Protein AF-A0A2V1BWB8-F1 (afdb_monomer)

Sequence (211 aa):
MRISSYVPHPGDLGAGRSDPFTRYPIDMSPQTHELFDHLRGKDCSMFKTLNKIGFFQLVQHEAAFRQILYTSSADMARLRNVKEEDVEVISLSGKAIRSLSKLVVDPVLCTGEEIIVSVLAFACHCVMFGDGQDILTHFQGLEEIIKRRGGLPSLGSNQVLRTMVFWLDVNAALLLDRPPRFPVPSDILPLLNADLPVQQIFSLQPPTCSR

Nearest PDB structures (foldseek):
  6rm7-assembly1_A-2  TM=3.671E-01  e=5.797E+00  Homo sapiens
  5mhc-assembly1_A  TM=3.601E-01  e=6.070E+00  Homo sapiens

Secondary structure (DSSP, 8-state):
------PPPTTSTTSSSS-TT---SS---HHHHHHHHHHTSSS-HHHHHHHHHTHHHH--SHHHHHHHHHHHHHHHHHHHT--PPPHHHHHHHHHHHHHHHHHHH-TTTTTSHHHHHHHHHHHHHHHHH--HHHHHHHHHHHHHHHHHHTSGGGGTT-HHHHHHHHHHHHHHHHHTTS--SSPP-TTTSPP--TT--GGGTT--PPP----

Solvent-accessible surface area (backbone atoms only — not comparable to full-atom values): 12516 Å² total; per-residue (Å²): 135,86,79,80,81,81,69,86,55,85,69,65,77,78,65,70,85,64,68,93,81,66,84,66,64,57,92,75,50,77,66,55,49,53,26,52,50,55,48,73,39,85,86,46,72,64,40,44,49,39,53,72,61,40,50,67,77,67,50,61,43,47,26,20,41,29,30,47,38,34,42,32,46,54,52,49,27,62,75,70,72,50,86,80,78,53,70,70,51,56,46,27,44,59,47,14,53,54,44,44,55,52,29,65,73,30,91,77,40,41,56,36,69,60,43,52,48,23,44,48,31,51,34,51,41,21,72,74,76,47,57,68,64,58,38,50,53,39,51,52,52,49,51,52,34,36,49,74,54,61,31,77,74,62,56,63,86,44,58,51,61,55,48,48,55,43,55,50,36,48,54,48,14,63,76,61,76,47,80,55,88,64,75,82,62,65,89,81,43,80,72,78,66,94,75,65,62,76,73,66,76,75,62,72,69,75,83,78,80,81,130

Mean predicted aligned error: 9.45 Å

Structure (mmCIF, N/CA/C/O backbone):
data_AF-A0A2V1BWB8-F1
#
_entry.id   AF-A0A2V1BWB8-F1
#
loop_
_atom_site.group_PDB
_atom_site.id
_atom_site.type_symbol
_atom_site.label_atom_id
_atom_site.label_alt_id
_atom_site.label_comp_id
_atom_site.label_asym_id
_atom_site.label_entity_id
_atom_site.label_seq_id
_atom_site.pdbx_PDB_ins_code
_atom_site.Cartn_x
_atom_site.Cartn_y
_atom_site.Cartn_z
_atom_site.occupancy
_atom_site.B_iso_or_equiv
_atom_site.auth_seq_id
_atom_site.auth_comp_id
_atom_site.auth_asym_id
_atom_site.auth_atom_id
_atom_site.pdbx_PDB_model_num
ATOM 1 N N . MET A 1 1 ? 23.581 -26.945 -10.969 1.00 39.16 1 MET A N 1
ATOM 2 C CA . MET A 1 1 ? 22.250 -26.324 -10.798 1.00 39.16 1 MET A CA 1
ATOM 3 C C . MET A 1 1 ? 22.118 -25.265 -11.889 1.00 39.16 1 MET A C 1
ATOM 5 O O . MET A 1 1 ? 22.873 -24.305 -11.861 1.00 39.16 1 MET A O 1
ATOM 9 N N . ARG A 1 2 ? 21.333 -25.512 -12.949 1.00 34.50 2 ARG A N 1
ATOM 10 C CA . ARG A 1 2 ? 21.233 -24.594 -14.101 1.00 34.50 2 ARG A CA 1
ATOM 11 C C . ARG A 1 2 ? 20.308 -23.433 -13.736 1.00 34.50 2 ARG A C 1
ATOM 13 O O . ARG A 1 2 ? 19.140 -23.666 -13.444 1.00 34.50 2 ARG A O 1
ATOM 20 N N . ILE A 1 3 ? 20.837 -22.214 -13.760 1.00 42.44 3 ILE A N 1
ATOM 21 C CA . ILE A 1 3 ? 20.052 -20.981 -13.674 1.00 42.44 3 ILE A CA 1
ATOM 22 C C . ILE A 1 3 ? 19.360 -20.839 -15.031 1.00 42.44 3 ILE A C 1
ATOM 24 O O . ILE A 1 3 ? 20.027 -20.684 -16.053 1.00 42.44 3 ILE A O 1
ATOM 28 N N . SER A 1 4 ? 18.038 -20.998 -15.064 1.00 38.25 4 SER A N 1
ATOM 29 C CA . SER A 1 4 ? 17.255 -20.710 -16.264 1.00 38.25 4 SER A CA 1
ATOM 30 C C . SER A 1 4 ? 17.246 -19.194 -16.445 1.00 38.25 4 SER A C 1
ATOM 32 O O . SER A 1 4 ? 16.615 -18.477 -15.673 1.00 38.25 4 SER A O 1
ATOM 34 N N . SER A 1 5 ? 18.014 -18.700 -17.414 1.00 46.81 5 SER A N 1
ATOM 35 C CA . SER A 1 5 ? 17.971 -17.308 -17.851 1.00 46.81 5 SER A CA 1
ATOM 36 C C . SER A 1 5 ? 16.669 -17.090 -18.620 1.00 46.81 5 SER A C 1
ATOM 38 O O . SER A 1 5 ? 16.615 -17.312 -19.832 1.00 46.81 5 SER A O 1
ATOM 40 N N . TYR A 1 6 ? 15.602 -16.728 -17.909 1.00 56.53 6 TYR A N 1
ATOM 41 C CA . TYR A 1 6 ? 14.366 -16.290 -18.544 1.00 56.53 6 TYR A CA 1
ATOM 42 C C . TYR A 1 6 ? 14.615 -14.923 -19.183 1.00 56.53 6 TYR A C 1
ATOM 44 O O . TYR A 1 6 ? 14.795 -13.923 -18.490 1.00 56.53 6 TYR A O 1
ATOM 52 N N . VAL A 1 7 ? 14.677 -14.902 -20.511 1.00 47.62 7 VAL A N 1
ATOM 53 C CA . VAL A 1 7 ? 14.631 -13.673 -21.300 1.00 47.62 7 VAL A CA 1
ATOM 54 C C . VAL A 1 7 ? 13.167 -13.499 -21.706 1.00 47.62 7 VAL A C 1
ATOM 56 O O . VAL A 1 7 ? 12.645 -14.392 -22.377 1.00 47.62 7 VAL A O 1
ATOM 59 N N . PRO A 1 8 ? 12.485 -12.413 -21.299 1.00 49.16 8 PRO A N 1
ATOM 60 C CA . PRO A 1 8 ? 11.115 -12.157 -21.729 1.00 49.16 8 PRO A CA 1
ATOM 61 C C . PRO A 1 8 ? 11.052 -12.127 -23.258 1.00 49.16 8 PRO A C 1
ATOM 63 O O . PRO A 1 8 ? 11.839 -11.431 -23.905 1.00 49.16 8 PRO A O 1
ATOM 66 N N . HIS A 1 9 ? 10.153 -12.914 -23.847 1.00 49.50 9 HIS A N 1
ATOM 67 C CA . HIS A 1 9 ? 10.003 -12.974 -25.297 1.00 49.50 9 HIS A CA 1
ATOM 68 C C . HIS A 1 9 ? 9.195 -11.744 -25.749 1.00 49.50 9 HIS A C 1
ATOM 70 O O . HIS A 1 9 ? 8.209 -11.415 -25.096 1.00 49.50 9 HIS A O 1
ATOM 76 N N . PRO A 1 10 ? 9.506 -11.092 -26.885 1.00 47.84 10 PRO A N 1
ATOM 77 C CA . PRO A 1 10 ? 8.756 -9.926 -27.380 1.00 47.84 10 PRO A CA 1
ATOM 78 C C . PRO A 1 10 ? 7.231 -10.109 -27.538 1.00 47.84 10 PRO A C 1
ATOM 80 O O . PRO A 1 10 ? 6.518 -9.126 -27.691 1.00 47.84 10 PRO A O 1
ATOM 83 N N . GLY A 1 11 ? 6.723 -11.349 -27.501 1.00 45.81 11 GLY A N 1
ATOM 84 C CA . GLY A 1 11 ? 5.287 -11.656 -27.510 1.00 45.81 11 GLY A CA 1
ATOM 85 C C . GLY A 1 11 ? 4.601 -11.537 -26.144 1.00 45.81 11 GLY A C 1
ATOM 86 O O . GLY A 1 11 ? 3.394 -11.741 -26.056 1.00 45.81 11 GLY A O 1
ATOM 87 N N . ASP A 1 12 ? 5.345 -11.227 -25.080 1.00 53.81 12 ASP A N 1
ATOM 88 C CA . ASP A 1 12 ? 4.794 -11.060 -23.738 1.00 53.81 12 ASP A CA 1
ATOM 89 C C . ASP A 1 12 ? 4.098 -9.702 -23.548 1.00 53.81 12 ASP A C 1
ATOM 91 O O . ASP A 1 12 ? 3.115 -9.626 -22.803 1.00 53.81 12 ASP A O 1
ATOM 95 N N . LEU A 1 13 ? 4.522 -8.668 -24.282 1.00 49.19 13 LEU A N 1
ATOM 96 C CA . LEU A 1 13 ? 3.830 -7.382 -24.348 1.00 49.19 13 LEU A CA 1
ATOM 97 C C . LEU A 1 13 ? 2.624 -7.522 -25.288 1.00 49.19 13 LEU A C 1
ATOM 99 O O . LEU A 1 13 ? 2.765 -7.505 -26.507 1.00 49.19 13 LEU A O 1
ATOM 103 N N . GLY A 1 14 ? 1.430 -7.701 -24.719 1.00 52.69 14 GLY A N 1
ATOM 104 C CA . GLY A 1 14 ? 0.189 -7.825 -25.495 1.00 52.69 14 GLY A CA 1
ATOM 105 C C . GLY A 1 14 ? -0.401 -9.236 -25.596 1.00 52.69 14 GLY A C 1
ATOM 106 O O . GLY A 1 14 ? -1.332 -9.439 -26.369 1.00 52.69 14 GLY A O 1
ATOM 107 N N . ALA A 1 15 ? 0.042 -10.197 -24.776 1.00 59.00 15 ALA A N 1
ATOM 108 C CA . ALA A 1 15 ? -0.528 -11.554 -24.703 1.00 59.00 15 ALA A CA 1
ATOM 109 C C . ALA A 1 15 ? -1.963 -11.630 -24.108 1.00 59.00 15 ALA A C 1
ATOM 111 O O . ALA A 1 15 ? -2.331 -12.625 -23.486 1.00 59.00 15 ALA A O 1
ATOM 112 N N . GLY A 1 16 ? -2.765 -10.563 -24.210 1.00 60.72 16 GLY A N 1
ATOM 113 C CA . GLY A 1 16 ? -4.117 -10.486 -23.637 1.00 60.72 16 GLY A CA 1
ATOM 114 C C . GLY A 1 16 ? -4.170 -10.432 -22.102 1.00 60.72 16 GLY A C 1
ATOM 115 O O . GLY A 1 16 ? -5.241 -10.582 -21.523 1.00 60.72 16 GLY A O 1
ATOM 116 N N . ARG A 1 17 ? -3.030 -10.224 -21.423 1.00 65.94 17 ARG A N 1
ATOM 117 C CA . ARG A 1 17 ? -2.947 -10.099 -19.950 1.00 65.94 17 ARG A CA 1
ATOM 118 C C . ARG A 1 17 ? -3.528 -8.794 -19.403 1.00 65.94 17 ARG A C 1
ATOM 120 O O . ARG A 1 17 ? -3.933 -8.746 -18.237 1.00 65.94 17 ARG A O 1
ATOM 127 N N . SER A 1 18 ? -3.556 -7.770 -20.249 1.00 68.00 18 SER A N 1
ATOM 128 C CA . SER A 1 18 ? -4.049 -6.429 -19.956 1.00 68.00 18 SER A CA 1
ATOM 129 C C . SER A 1 18 ? -5.156 -6.090 -20.948 1.00 68.00 18 SER A C 1
ATOM 131 O O . SER A 1 18 ? -4.983 -6.279 -22.152 1.00 68.00 18 SER A O 1
ATOM 133 N N . ASP A 1 19 ? -6.297 -5.629 -20.439 1.00 72.81 19 ASP A N 1
ATOM 134 C CA . ASP A 1 19 ? -7.414 -5.178 -21.267 1.00 72.81 19 ASP A CA 1
ATOM 135 C C . ASP A 1 19 ? -7.049 -3.822 -21.907 1.00 72.81 19 ASP A C 1
ATOM 137 O O . ASP A 1 19 ? -6.774 -2.872 -21.163 1.00 72.81 19 ASP A O 1
ATOM 141 N N . PRO A 1 20 ? -7.035 -3.705 -23.252 1.00 70.56 20 PRO A N 1
ATOM 142 C CA . PRO A 1 20 ? -6.659 -2.478 -23.957 1.00 70.56 20 PRO A CA 1
ATOM 143 C C . PRO A 1 20 ? -7.617 -1.302 -23.711 1.00 70.56 20 PRO A C 1
ATOM 145 O O . PRO A 1 20 ? -7.280 -0.171 -24.056 1.00 70.56 20 PRO A O 1
ATOM 148 N N . PHE A 1 21 ? -8.787 -1.542 -23.111 1.00 79.06 21 PHE A N 1
ATOM 149 C CA . PHE A 1 21 ? -9.755 -0.510 -22.735 1.00 79.06 21 PHE A CA 1
ATOM 150 C C . PHE A 1 21 ? -9.719 -0.165 -21.239 1.00 79.06 21 PHE A C 1
ATOM 152 O O . PHE A 1 21 ? -10.558 0.604 -20.762 1.00 79.06 21 PHE A O 1
ATOM 159 N N . THR A 1 22 ? -8.746 -0.695 -20.490 1.00 82.50 22 THR A N 1
ATOM 160 C CA . THR A 1 22 ? -8.574 -0.366 -19.071 1.00 82.50 22 THR A CA 1
ATOM 161 C C . THR A 1 22 ? -8.313 1.127 -18.907 1.00 82.50 22 THR A C 1
ATOM 163 O O . THR A 1 22 ? -7.352 1.672 -19.450 1.00 82.50 22 THR A O 1
ATOM 166 N N . ARG A 1 23 ? -9.137 1.796 -18.097 1.00 88.94 23 ARG A N 1
ATOM 167 C CA . ARG A 1 23 ? -8.855 3.164 -17.664 1.00 88.94 23 ARG A CA 1
ATOM 168 C C . ARG A 1 23 ? -7.942 3.130 -16.444 1.00 88.94 23 ARG A C 1
ATOM 170 O O . ARG A 1 23 ? -8.342 2.658 -15.384 1.00 88.94 23 ARG A O 1
ATOM 177 N N . TYR A 1 24 ? -6.730 3.647 -16.600 1.00 93.75 24 TYR A N 1
ATOM 178 C CA . TYR A 1 24 ? -5.757 3.730 -15.517 1.00 93.75 24 TYR A CA 1
ATOM 179 C C . TYR A 1 24 ? -5.935 5.012 -14.683 1.00 93.75 24 TYR A C 1
ATOM 181 O O . TYR A 1 24 ? -6.384 6.029 -15.217 1.00 93.75 24 TYR A O 1
ATOM 189 N N . PRO A 1 25 ? -5.547 5.006 -13.391 1.00 95.62 25 PRO A N 1
ATOM 190 C CA . PRO A 1 25 ? -5.591 6.196 -12.532 1.00 95.62 25 PRO A CA 1
ATOM 191 C C . PRO A 1 25 ? -4.648 7.334 -12.951 1.00 95.62 25 PRO A C 1
ATOM 193 O O . PRO A 1 25 ? -4.711 8.421 -12.382 1.00 95.62 25 PRO A O 1
ATOM 196 N N . ILE A 1 26 ? -3.737 7.079 -13.894 1.00 95.56 26 ILE A N 1
ATOM 197 C CA . ILE A 1 26 ? -2.736 8.027 -14.391 1.00 95.56 26 ILE A CA 1
ATOM 198 C C . ILE A 1 26 ? -2.589 7.883 -15.908 1.00 95.56 26 ILE A C 1
ATOM 200 O O . ILE A 1 26 ? -2.910 6.831 -16.460 1.00 95.56 26 ILE A O 1
ATOM 204 N N . ASP A 1 27 ? -2.016 8.897 -16.555 1.00 93.56 27 ASP A N 1
ATOM 205 C CA . ASP A 1 27 ? -1.543 8.768 -17.934 1.00 93.56 27 ASP A CA 1
ATOM 206 C C . ASP A 1 27 ? -0.382 7.773 -17.994 1.00 93.56 27 ASP A C 1
ATOM 208 O O . ASP A 1 27 ? 0.597 7.897 -17.249 1.00 93.56 27 ASP A O 1
ATOM 212 N N . MET A 1 28 ? -0.513 6.778 -18.869 1.00 92.38 28 MET A N 1
ATOM 213 C CA . MET A 1 28 ? 0.417 5.660 -18.963 1.00 92.38 28 MET A CA 1
ATOM 214 C C . MET A 1 28 ? 1.337 5.804 -20.176 1.00 92.38 28 MET A C 1
ATOM 216 O O . MET A 1 28 ? 0.873 5.914 -21.311 1.00 92.38 28 MET A O 1
ATOM 220 N N . SER A 1 29 ? 2.645 5.748 -19.939 1.00 93.06 29 SER A N 1
ATOM 221 C CA . SER A 1 29 ? 3.675 5.639 -20.972 1.00 93.06 29 SER A CA 1
ATOM 222 C C . SER A 1 29 ? 3.908 4.167 -21.345 1.00 93.06 29 SER A C 1
ATOM 224 O O . SER A 1 29 ? 3.443 3.265 -20.639 1.00 93.06 29 SER A O 1
ATOM 226 N N . PRO A 1 30 ? 4.637 3.860 -22.432 1.00 91.56 30 PRO A N 1
ATOM 227 C CA . PRO A 1 30 ? 5.044 2.485 -22.722 1.00 91.56 30 PRO A CA 1
ATOM 228 C C . PRO A 1 30 ? 5.795 1.827 -21.554 1.00 91.56 30 PRO A C 1
ATOM 230 O O . PRO A 1 30 ? 5.545 0.662 -21.250 1.00 91.56 30 PRO A O 1
ATOM 233 N N . GLN A 1 31 ? 6.643 2.587 -20.850 1.00 91.31 31 GLN A N 1
ATOM 234 C CA . GLN A 1 31 ? 7.375 2.089 -19.687 1.00 91.31 31 GLN A CA 1
ATOM 235 C C . GLN A 1 31 ? 6.421 1.744 -18.540 1.00 91.31 31 GLN A C 1
ATOM 237 O O . GLN A 1 31 ? 6.503 0.652 -17.985 1.00 91.31 31 GLN A O 1
ATOM 242 N N . THR A 1 32 ? 5.462 2.612 -18.199 1.00 94.00 32 THR A N 1
ATOM 243 C CA . THR A 1 32 ? 4.521 2.295 -17.114 1.00 94.00 32 THR A CA 1
ATOM 244 C C . THR A 1 32 ? 3.579 1.143 -17.464 1.00 94.00 32 THR A C 1
ATOM 246 O O . THR A 1 32 ? 3.152 0.428 -16.558 1.00 94.00 32 THR A O 1
ATOM 249 N N . HIS A 1 33 ? 3.281 0.905 -18.748 1.00 93.12 33 HIS A N 1
ATOM 250 C CA . HIS A 1 33 ? 2.568 -0.303 -19.176 1.00 93.12 33 HIS A CA 1
ATOM 251 C C . HIS A 1 33 ? 3.406 -1.575 -18.973 1.00 93.12 33 HIS A C 1
ATOM 253 O O . HIS A 1 33 ? 2.855 -2.568 -18.503 1.00 93.12 33 HIS A O 1
ATOM 259 N N . GLU A 1 34 ? 4.713 -1.554 -19.263 1.00 92.12 34 GLU A N 1
ATOM 260 C CA . GLU A 1 34 ? 5.619 -2.681 -18.966 1.00 92.12 34 GLU A CA 1
ATOM 261 C C . GLU A 1 34 ? 5.648 -2.971 -17.458 1.00 92.12 34 GLU A C 1
ATOM 263 O O . GLU A 1 34 ? 5.470 -4.114 -17.035 1.00 92.12 34 GLU A O 1
ATOM 268 N N . LEU A 1 35 ? 5.774 -1.922 -16.635 1.00 94.69 35 LEU A N 1
ATOM 269 C CA . LEU A 1 35 ? 5.720 -2.048 -15.178 1.00 94.69 35 LEU A CA 1
ATOM 270 C C . LEU A 1 35 ? 4.385 -2.640 -14.708 1.00 94.69 35 LEU A C 1
ATOM 272 O O . LEU A 1 35 ? 4.362 -3.459 -13.789 1.00 94.69 35 LEU A O 1
ATOM 276 N N . PHE A 1 36 ? 3.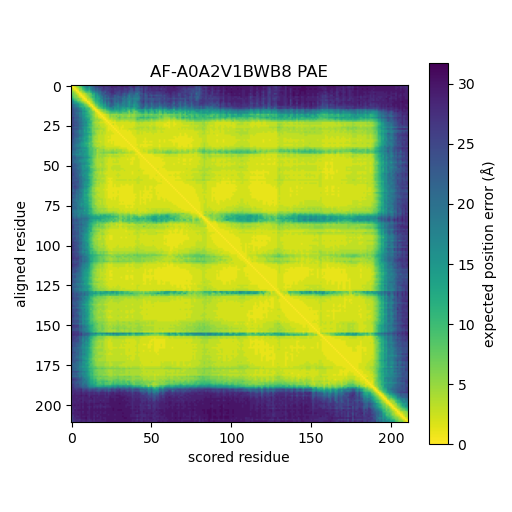268 -2.249 -15.323 1.00 94.31 36 PHE A N 1
ATOM 277 C CA . PHE A 1 36 ? 1.956 -2.794 -14.986 1.00 94.31 36 PHE A CA 1
ATOM 278 C C . PHE A 1 36 ? 1.798 -4.262 -15.413 1.00 94.31 36 PHE A C 1
ATOM 280 O O . PHE A 1 36 ? 1.221 -5.050 -14.663 1.00 94.31 36 PHE A O 1
ATOM 287 N N . ASP A 1 37 ? 2.325 -4.655 -16.576 1.00 92.19 37 ASP A N 1
ATOM 288 C CA . ASP A 1 37 ? 2.308 -6.055 -17.020 1.00 92.19 37 ASP A CA 1
ATOM 289 C C . ASP A 1 37 ? 3.106 -6.952 -16.061 1.00 92.19 37 ASP A C 1
ATOM 291 O O . ASP A 1 37 ? 2.625 -8.020 -15.673 1.00 92.19 37 ASP A O 1
ATOM 295 N N . HIS A 1 38 ? 4.254 -6.471 -15.563 1.00 93.25 38 HIS A N 1
ATOM 296 C CA . HIS A 1 38 ? 5.059 -7.188 -14.565 1.00 93.25 38 HIS A CA 1
ATOM 297 C C . HIS A 1 38 ? 4.294 -7.467 -13.261 1.00 93.25 38 HIS A C 1
ATOM 299 O O . HIS A 1 38 ? 4.379 -8.571 -12.718 1.00 93.25 38 HIS A O 1
ATOM 305 N N . LEU A 1 39 ? 3.446 -6.538 -12.798 1.00 93.25 39 LEU A N 1
ATOM 306 C CA . LEU A 1 39 ? 2.570 -6.761 -11.631 1.00 93.25 39 LEU A CA 1
ATOM 307 C C . LEU A 1 39 ? 1.595 -7.936 -11.832 1.00 93.25 39 LEU A C 1
ATOM 309 O O . LEU A 1 39 ? 1.181 -8.573 -10.862 1.00 93.25 39 LEU A O 1
ATOM 313 N N . ARG A 1 40 ? 1.219 -8.233 -13.082 1.00 89.50 40 ARG A N 1
ATOM 314 C CA . ARG A 1 40 ? 0.337 -9.356 -13.456 1.00 89.50 40 ARG A CA 1
ATOM 315 C C . ARG A 1 40 ? 1.118 -10.606 -13.878 1.00 89.50 40 ARG A C 1
ATOM 317 O O . ARG A 1 40 ? 0.511 -11.635 -14.187 1.00 89.50 40 ARG A O 1
ATOM 324 N N . GLY A 1 41 ? 2.447 -10.519 -13.894 1.00 86.62 41 GLY A N 1
ATOM 325 C CA . GLY A 1 41 ? 3.365 -11.587 -14.260 1.00 86.62 41 GLY A CA 1
ATOM 326 C C . GLY A 1 41 ? 3.432 -12.727 -13.241 1.00 86.62 41 GLY A C 1
ATOM 327 O O . GLY A 1 41 ? 2.701 -12.788 -12.248 1.00 86.62 41 GLY A O 1
ATOM 328 N N . LYS A 1 42 ? 4.325 -13.686 -13.506 1.00 84.12 42 LYS A N 1
ATOM 329 C CA . LYS A 1 42 ? 4.514 -14.883 -12.664 1.00 84.12 42 LYS A CA 1
ATOM 330 C C . LYS A 1 42 ? 5.823 -14.871 -11.871 1.00 84.12 42 LYS A C 1
ATOM 332 O O . LYS A 1 42 ? 6.030 -15.781 -11.065 1.00 84.12 42 LYS A O 1
ATOM 337 N N . ASP A 1 43 ? 6.652 -13.852 -12.070 1.00 86.94 43 ASP A N 1
ATOM 338 C CA . ASP A 1 43 ? 8.044 -13.832 -11.616 1.00 86.94 43 ASP A CA 1
ATOM 339 C C . ASP A 1 43 ? 8.198 -13.373 -10.160 1.00 86.94 43 ASP A C 1
ATOM 341 O O . ASP A 1 43 ? 9.126 -13.795 -9.472 1.00 86.94 43 ASP A O 1
ATOM 345 N N . CYS A 1 44 ? 7.246 -12.586 -9.644 1.00 93.38 44 CYS A N 1
ATOM 346 C CA . CYS A 1 44 ? 7.249 -12.118 -8.260 1.00 93.38 44 CYS A CA 1
ATOM 347 C C . CYS A 1 44 ? 6.174 -12.815 -7.412 1.00 93.38 44 CYS A C 1
ATOM 349 O O . CYS A 1 44 ? 4.967 -12.672 -7.635 1.00 93.38 44 CYS A O 1
ATOM 351 N N . SER A 1 45 ? 6.608 -13.549 -6.383 1.00 93.25 45 SER A N 1
ATOM 352 C CA . SER A 1 45 ? 5.708 -14.221 -5.435 1.00 93.25 45 SER A CA 1
ATOM 353 C C . SER A 1 45 ? 4.804 -13.245 -4.683 1.00 93.25 45 SER A C 1
ATOM 355 O O . SER A 1 45 ? 3.640 -13.570 -4.452 1.00 93.25 45 SER A O 1
ATOM 357 N N . MET A 1 46 ? 5.296 -12.048 -4.337 1.00 94.31 46 MET A N 1
ATOM 358 C CA . MET A 1 46 ? 4.464 -11.051 -3.666 1.00 94.31 46 MET A CA 1
ATOM 359 C C . MET A 1 46 ? 3.358 -10.541 -4.592 1.00 94.31 46 MET A C 1
ATOM 361 O O . MET A 1 46 ? 2.196 -10.570 -4.198 1.00 94.31 46 MET A O 1
ATOM 365 N N . PHE A 1 47 ? 3.674 -10.166 -5.834 1.00 95.81 47 PHE A N 1
ATOM 366 C CA . PHE A 1 47 ? 2.661 -9.691 -6.786 1.00 95.81 47 PHE A CA 1
ATOM 367 C C . PHE A 1 47 ? 1.605 -10.757 -7.086 1.00 95.81 47 PHE A C 1
ATOM 369 O O . PHE A 1 47 ? 0.414 -10.453 -7.127 1.00 95.81 47 PHE A O 1
ATOM 376 N N . LYS A 1 48 ? 2.003 -12.033 -7.166 1.00 94.69 48 LYS A N 1
ATOM 377 C CA . LYS A 1 48 ? 1.054 -13.153 -7.266 1.00 94.69 48 LYS A CA 1
ATOM 378 C C . LYS A 1 48 ? 0.099 -13.210 -6.076 1.00 94.69 48 LYS A C 1
ATOM 380 O O . LYS A 1 48 ? -1.094 -13.433 -6.275 1.00 94.69 48 LYS A O 1
ATOM 385 N N . THR A 1 49 ? 0.605 -13.033 -4.859 1.00 94.69 49 THR A N 1
ATOM 386 C CA . THR A 1 49 ? -0.218 -13.016 -3.644 1.00 94.69 49 THR A CA 1
ATOM 387 C C . THR A 1 4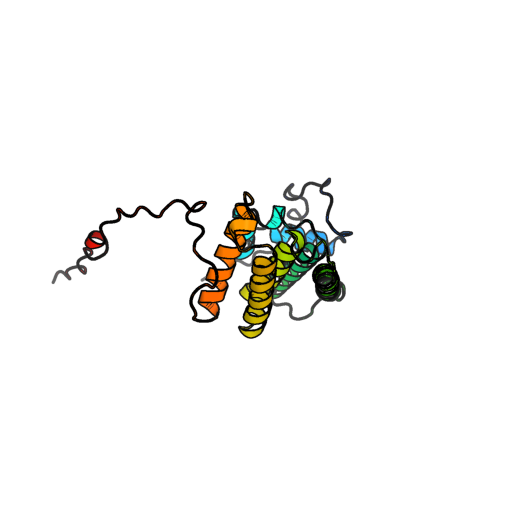9 ? -1.146 -11.804 -3.620 1.00 94.69 49 THR A C 1
ATOM 389 O O . THR A 1 49 ? -2.347 -11.984 -3.439 1.00 94.69 49 THR A O 1
ATOM 392 N N . LEU A 1 50 ? -0.638 -10.600 -3.902 1.00 95.31 50 LEU A N 1
ATOM 393 C CA . LEU A 1 50 ? -1.438 -9.371 -3.985 1.00 95.31 50 LEU A CA 1
ATOM 394 C C . LEU A 1 50 ? -2.568 -9.496 -5.015 1.00 95.31 50 LEU A C 1
ATOM 396 O O . LEU A 1 50 ? -3.713 -9.146 -4.729 1.00 95.31 50 LEU A O 1
ATOM 400 N N . ASN A 1 51 ? -2.275 -10.060 -6.189 1.00 93.69 51 ASN A N 1
ATOM 401 C CA . ASN A 1 51 ? -3.275 -10.307 -7.222 1.00 93.69 51 ASN A CA 1
ATOM 402 C C . ASN A 1 51 ? -4.325 -11.338 -6.775 1.00 93.69 51 ASN A C 1
ATOM 404 O O . ASN A 1 51 ? -5.511 -11.132 -7.003 1.00 93.69 51 ASN A O 1
ATOM 408 N N . LYS A 1 52 ? -3.910 -12.423 -6.103 1.00 91.94 52 LYS A N 1
ATOM 409 C CA . LYS A 1 52 ? -4.829 -13.449 -5.579 1.00 91.94 52 LYS A CA 1
ATOM 410 C C . LYS A 1 52 ? -5.740 -12.934 -4.468 1.00 91.94 52 LYS A C 1
ATOM 412 O O . LYS A 1 52 ? -6.894 -13.337 -4.420 1.00 91.94 52 LYS A O 1
ATOM 417 N N . ILE A 1 53 ? -5.227 -12.071 -3.590 1.00 93.44 53 ILE A N 1
ATOM 418 C CA . ILE A 1 53 ? -6.035 -11.411 -2.555 1.00 93.44 53 ILE A CA 1
ATOM 419 C C . ILE A 1 53 ? -7.033 -10.435 -3.199 1.00 93.44 53 ILE A C 1
ATOM 421 O O . ILE A 1 53 ? -8.102 -10.203 -2.647 1.00 93.44 53 ILE A O 1
ATOM 425 N N . GLY A 1 54 ? -6.710 -9.892 -4.377 1.00 94.56 54 GLY A N 1
ATOM 426 C CA . GLY A 1 54 ? -7.517 -8.891 -5.078 1.00 94.56 54 GLY A CA 1
ATOM 427 C C . GLY A 1 54 ? -7.056 -7.455 -4.825 1.00 94.56 54 GLY A C 1
ATOM 428 O O . GLY A 1 54 ? -7.748 -6.517 -5.208 1.00 94.56 54 GLY A O 1
ATOM 429 N N . PHE A 1 55 ? -5.881 -7.248 -4.219 1.00 96.69 55 PHE A N 1
ATOM 430 C CA . PHE A 1 55 ? -5.405 -5.918 -3.827 1.00 96.69 55 PHE A CA 1
ATOM 431 C C . PHE A 1 55 ? -5.317 -4.943 -4.999 1.00 96.69 55 PHE A C 1
ATOM 433 O O . PHE A 1 55 ? -5.758 -3.806 -4.877 1.00 96.69 55 PHE A O 1
ATOM 440 N N . PHE A 1 56 ? -4.819 -5.385 -6.159 1.00 95.12 56 PHE A N 1
ATOM 441 C CA . PHE A 1 56 ? -4.704 -4.518 -7.336 1.00 95.12 56 PHE A CA 1
ATOM 442 C C . PHE A 1 56 ? -6.053 -3.974 -7.828 1.00 95.12 56 PHE A C 1
ATOM 444 O O . PHE A 1 56 ? -6.075 -2.929 -8.467 1.00 95.12 56 PHE A O 1
ATOM 451 N N . GLN A 1 57 ? -7.176 -4.624 -7.502 1.00 93.31 57 GLN A N 1
ATOM 452 C CA . GLN A 1 57 ? -8.512 -4.108 -7.820 1.00 93.31 57 GLN A CA 1
ATOM 453 C C . GLN A 1 57 ? -8.891 -2.911 -6.939 1.00 93.31 57 GLN A C 1
ATOM 455 O O . GLN A 1 57 ? -9.655 -2.054 -7.375 1.00 93.31 57 GLN A O 1
ATOM 460 N N . LEU A 1 58 ? -8.332 -2.817 -5.728 1.00 96.00 58 LEU A N 1
ATOM 461 C CA . LEU A 1 58 ? -8.532 -1.681 -4.827 1.00 96.00 58 LEU A CA 1
ATOM 462 C C . LEU A 1 58 ? -7.660 -0.473 -5.197 1.00 96.00 58 LEU A C 1
ATOM 464 O O . LEU A 1 58 ? -7.935 0.644 -4.763 1.00 96.00 58 LEU A O 1
ATOM 468 N N . VAL A 1 59 ? -6.607 -0.672 -5.997 1.00 97.00 59 VAL A N 1
ATOM 469 C CA . VAL A 1 59 ? -5.643 0.375 -6.358 1.00 97.00 59 VAL A CA 1
ATOM 470 C C . VAL A 1 59 ? -6.207 1.279 -7.463 1.00 97.00 59 VAL A C 1
ATOM 472 O O . VAL A 1 59 ? -5.818 1.202 -8.624 1.00 97.00 59 VAL A O 1
ATOM 475 N N . GLN A 1 60 ? -7.145 2.146 -7.076 1.00 95.38 60 GLN A N 1
ATOM 476 C CA . GLN A 1 60 ? -7.860 3.062 -7.978 1.00 95.38 60 GLN A CA 1
ATOM 477 C C . GLN A 1 60 ? -7.390 4.521 -7.870 1.00 95.38 60 GLN A C 1
ATOM 479 O O . GLN A 1 60 ? -7.633 5.320 -8.770 1.00 95.38 60 GLN A O 1
ATOM 484 N N . HIS A 1 61 ? -6.704 4.884 -6.784 1.00 97.31 61 HIS A N 1
ATOM 485 C CA . HIS A 1 61 ? -6.179 6.236 -6.582 1.00 97.31 61 HIS A CA 1
ATOM 486 C C . HIS A 1 61 ? -4.747 6.373 -7.121 1.00 97.31 61 HIS A C 1
ATOM 488 O O . HIS A 1 61 ? -3.932 5.457 -6.981 1.00 97.31 61 HIS A O 1
ATOM 494 N N . GLU A 1 62 ? -4.400 7.541 -7.677 1.00 97.50 62 GLU A N 1
ATOM 495 C CA . GLU A 1 62 ? -3.090 7.766 -8.306 1.00 97.50 62 GLU A CA 1
ATOM 496 C C . GLU A 1 62 ? -1.898 7.559 -7.358 1.00 97.50 62 GLU A C 1
ATOM 498 O O . GLU A 1 62 ? -0.850 7.099 -7.802 1.00 97.50 62 GLU A O 1
ATOM 503 N N . ALA A 1 63 ? -2.044 7.845 -6.060 1.00 98.19 63 ALA A N 1
ATOM 504 C CA . ALA A 1 63 ? -0.977 7.644 -5.075 1.00 98.19 63 ALA A CA 1
ATOM 505 C C . ALA A 1 63 ? -0.596 6.159 -4.960 1.00 98.19 63 ALA A C 1
ATOM 507 O O . ALA A 1 63 ? 0.556 5.792 -5.187 1.00 98.19 63 ALA A O 1
ATOM 508 N N . ALA A 1 64 ? -1.585 5.306 -4.678 1.00 98.31 64 ALA A N 1
ATOM 509 C CA . ALA A 1 64 ? -1.414 3.860 -4.627 1.00 98.31 64 ALA A CA 1
ATOM 510 C C . ALA A 1 64 ? -0.916 3.309 -5.970 1.00 98.31 64 ALA A C 1
ATOM 512 O O . ALA A 1 64 ? 0.016 2.509 -6.001 1.00 98.31 64 ALA A O 1
ATOM 513 N N . PHE A 1 65 ? -1.502 3.773 -7.079 1.00 98.31 65 PHE A N 1
ATOM 514 C CA . PHE A 1 65 ? -1.189 3.270 -8.413 1.00 98.31 65 PHE A CA 1
ATOM 515 C C . PHE A 1 65 ? 0.252 3.583 -8.833 1.00 98.31 65 PHE A C 1
ATOM 517 O O . PHE A 1 65 ? 0.985 2.700 -9.269 1.00 98.31 65 PHE A O 1
ATOM 524 N N . ARG A 1 66 ? 0.717 4.819 -8.631 1.00 98.50 66 ARG A N 1
ATOM 525 C CA . ARG A 1 66 ? 2.120 5.179 -8.889 1.00 98.50 66 ARG A CA 1
ATOM 526 C C . ARG A 1 66 ? 3.075 4.397 -7.988 1.00 98.50 66 ARG A C 1
ATOM 528 O O . ARG A 1 66 ? 4.117 3.958 -8.466 1.00 98.50 66 ARG A O 1
ATOM 535 N N . GLN A 1 67 ? 2.708 4.177 -6.725 1.00 98.31 67 GLN A N 1
ATOM 536 C CA . GLN A 1 67 ? 3.545 3.434 -5.785 1.00 98.31 67 GLN A CA 1
ATOM 537 C C . GLN A 1 67 ? 3.697 1.954 -6.166 1.00 98.31 67 GLN A C 1
ATOM 539 O O . GLN A 1 67 ? 4.803 1.416 -6.082 1.00 98.31 67 GLN A O 1
ATOM 544 N N . ILE A 1 68 ? 2.632 1.284 -6.625 1.00 98.00 68 ILE A N 1
ATOM 545 C CA . ILE A 1 68 ? 2.751 -0.108 -7.092 1.00 98.00 68 ILE A CA 1
ATOM 546 C C . ILE A 1 68 ? 3.586 -0.205 -8.374 1.00 98.00 68 ILE A C 1
ATOM 548 O O . ILE A 1 68 ? 4.352 -1.154 -8.512 1.0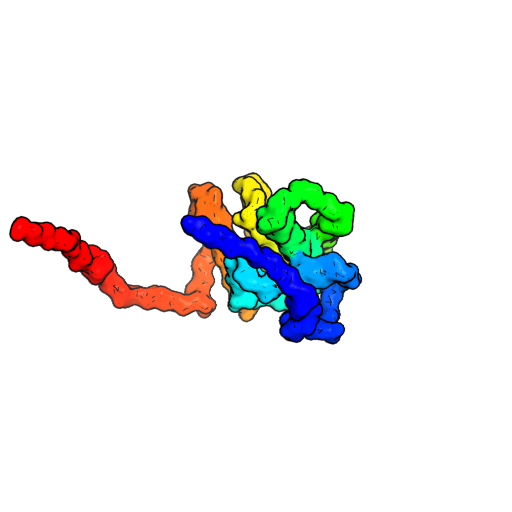0 98.00 68 ILE A O 1
ATOM 552 N N . LEU A 1 69 ? 3.523 0.788 -9.271 1.00 97.94 69 LEU A N 1
ATOM 553 C CA . LEU A 1 69 ? 4.393 0.832 -10.450 1.00 97.94 69 LEU A CA 1
ATOM 554 C C . LEU A 1 69 ? 5.859 1.051 -10.065 1.00 97.94 69 LEU A C 1
ATOM 556 O O . LEU A 1 69 ? 6.732 0.359 -10.580 1.00 97.94 69 LEU A O 1
ATOM 560 N N . TYR A 1 70 ? 6.136 1.950 -9.118 1.00 97.62 70 TYR A N 1
ATOM 561 C CA . TYR A 1 70 ? 7.488 2.130 -8.584 1.00 97.62 70 TYR A CA 1
ATOM 562 C C . TYR A 1 70 ? 8.019 0.832 -7.953 1.00 97.62 70 TYR A C 1
ATOM 564 O O . TYR A 1 70 ? 9.133 0.402 -8.241 1.00 97.62 70 TYR A O 1
ATOM 572 N N . THR A 1 71 ? 7.182 0.141 -7.175 1.00 97.12 71 THR A N 1
ATOM 573 C CA . THR A 1 71 ? 7.511 -1.169 -6.585 1.00 97.12 71 THR A CA 1
ATOM 574 C C . THR A 1 71 ? 7.786 -2.226 -7.655 1.00 97.12 71 THR A C 1
ATOM 576 O O . THR A 1 71 ? 8.726 -3.006 -7.520 1.00 97.12 71 THR A O 1
ATOM 579 N N . SER A 1 72 ? 7.004 -2.224 -8.738 1.00 96.81 72 SER A N 1
ATOM 580 C CA . SER A 1 72 ? 7.228 -3.073 -9.910 1.00 96.81 72 SER A CA 1
ATOM 581 C C . SER A 1 72 ? 8.603 -2.819 -10.528 1.00 96.81 72 SER A C 1
ATOM 583 O O . SER A 1 72 ? 9.364 -3.756 -10.760 1.00 96.81 72 SER A O 1
ATOM 585 N N . SER A 1 73 ? 8.964 -1.546 -10.709 1.00 96.06 73 SER A N 1
ATOM 586 C CA . SER A 1 73 ? 10.261 -1.168 -11.268 1.00 96.06 73 SER A CA 1
ATOM 587 C C . SER A 1 73 ? 11.423 -1.610 -10.384 1.00 96.06 73 SER A C 1
ATOM 589 O O . SER A 1 73 ? 12.400 -2.150 -10.898 1.00 96.06 73 SER A O 1
ATOM 591 N N . ALA A 1 74 ? 11.320 -1.422 -9.065 1.00 95.00 74 ALA A N 1
ATOM 592 C CA . ALA A 1 74 ? 12.341 -1.868 -8.118 1.00 95.00 74 ALA A CA 1
ATOM 593 C C . ALA A 1 74 ? 12.534 -3.396 -8.169 1.00 95.00 74 ALA A C 1
ATOM 595 O O . ALA A 1 74 ? 13.664 -3.889 -8.182 1.00 95.00 74 ALA A O 1
ATOM 596 N N . ASP A 1 75 ? 11.439 -4.156 -8.279 1.00 95.38 75 ASP A N 1
ATOM 597 C CA . ASP A 1 75 ? 11.498 -5.609 -8.443 1.00 95.38 75 ASP A CA 1
ATOM 598 C C . ASP A 1 75 ? 12.172 -6.018 -9.760 1.00 95.38 75 ASP A C 1
ATOM 600 O O . ASP A 1 75 ? 13.056 -6.876 -9.765 1.00 95.38 75 ASP A O 1
ATOM 604 N N . MET A 1 76 ? 11.821 -5.369 -10.873 1.00 94.38 76 MET A N 1
ATOM 605 C CA . MET A 1 76 ? 12.443 -5.627 -12.174 1.00 94.38 76 MET A CA 1
ATOM 606 C C . MET A 1 76 ? 13.931 -5.274 -12.184 1.00 94.38 76 MET A C 1
ATOM 608 O O . MET A 1 76 ? 14.734 -6.049 -12.705 1.00 94.38 76 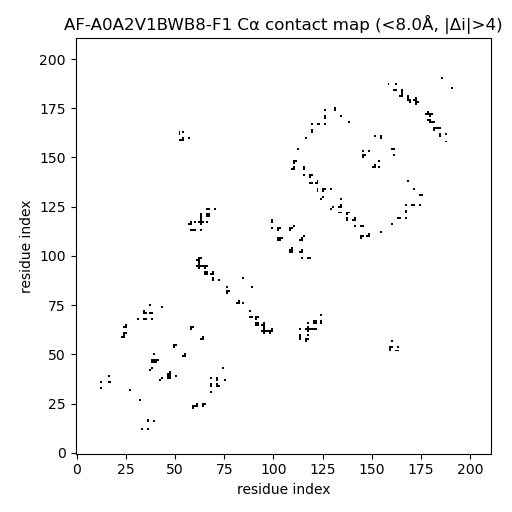MET A O 1
ATOM 612 N N . ALA A 1 77 ? 14.315 -4.142 -11.591 1.00 93.25 77 ALA A N 1
ATOM 613 C CA . ALA A 1 77 ? 15.709 -3.731 -11.457 1.00 93.25 77 ALA A CA 1
ATOM 614 C C . ALA A 1 77 ? 16.511 -4.773 -10.663 1.00 93.25 77 ALA A C 1
ATOM 616 O O . ALA A 1 77 ? 17.575 -5.211 -11.109 1.00 93.25 77 ALA A O 1
ATOM 617 N N . ARG A 1 78 ? 15.943 -5.270 -9.554 1.00 91.56 78 ARG A N 1
ATOM 618 C CA . ARG A 1 78 ? 16.513 -6.365 -8.758 1.00 91.56 78 ARG A CA 1
ATOM 619 C C . ARG A 1 78 ? 16.660 -7.657 -9.567 1.00 91.56 78 ARG A C 1
ATOM 621 O O . ARG A 1 78 ? 17.716 -8.280 -9.507 1.00 91.56 78 ARG A O 1
ATOM 628 N N . LEU A 1 79 ? 15.648 -8.062 -10.340 1.00 91.06 79 LEU A N 1
ATOM 629 C CA . LEU A 1 79 ? 15.706 -9.268 -11.185 1.00 91.06 79 LEU A CA 1
ATOM 630 C C . LEU A 1 79 ? 16.736 -9.144 -12.318 1.00 91.06 79 LEU A C 1
ATOM 632 O O . LEU A 1 79 ? 17.411 -10.118 -12.651 1.00 91.06 79 LEU A O 1
ATOM 636 N N . ARG A 1 80 ? 16.872 -7.948 -12.900 1.00 91.62 80 ARG A N 1
ATOM 637 C CA . ARG A 1 80 ? 17.798 -7.652 -14.004 1.00 91.62 80 ARG A CA 1
ATOM 638 C C . ARG A 1 80 ? 19.212 -7.288 -13.527 1.00 91.62 80 ARG A C 1
ATOM 640 O O . ARG A 1 80 ? 20.098 -7.139 -14.360 1.00 91.62 80 ARG A O 1
ATOM 647 N N . ASN A 1 81 ? 19.441 -7.177 -12.215 1.00 90.25 81 ASN A N 1
ATOM 648 C CA . ASN A 1 81 ? 20.682 -6.675 -11.606 1.00 90.25 81 ASN A CA 1
ATOM 649 C C . ASN A 1 81 ? 21.095 -5.278 -12.115 1.00 90.25 81 ASN A C 1
ATOM 651 O O . ASN A 1 81 ? 22.282 -4.985 -12.263 1.00 90.25 81 ASN A O 1
ATOM 655 N N . VAL A 1 82 ? 20.114 -4.413 -12.378 1.00 89.94 82 VAL A N 1
ATOM 656 C CA . VAL A 1 82 ? 20.328 -3.019 -12.790 1.00 89.94 82 VAL A CA 1
ATOM 657 C C . VAL A 1 82 ? 20.269 -2.131 -11.549 1.00 89.94 82 VAL A C 1
ATOM 659 O O . VAL A 1 82 ? 19.358 -2.266 -10.738 1.00 89.94 82 VAL A O 1
ATOM 662 N N . LYS A 1 83 ? 21.258 -1.245 -11.382 1.00 80.19 83 LYS A N 1
ATOM 663 C CA . LYS A 1 83 ? 21.339 -0.318 -10.235 1.00 80.19 83 LYS A CA 1
ATOM 664 C C . LYS A 1 83 ? 20.858 1.095 -10.553 1.00 80.19 83 LYS A C 1
ATOM 666 O O . LYS A 1 83 ? 20.599 1.866 -9.639 1.00 80.19 83 LYS A O 1
ATOM 671 N N . GLU A 1 84 ? 20.811 1.441 -11.830 1.00 80.31 84 GLU A N 1
ATOM 672 C CA . GLU A 1 84 ? 20.432 2.770 -12.291 1.00 80.31 84 GLU A CA 1
ATOM 673 C C . GLU A 1 84 ? 18.911 2.837 -12.417 1.00 80.31 84 GLU A C 1
ATOM 675 O O . GLU A 1 84 ? 18.300 2.012 -13.097 1.00 80.31 84 GLU A O 1
ATOM 680 N N . GLU A 1 85 ? 18.304 3.806 -11.735 1.00 79.38 85 GLU A N 1
ATOM 681 C CA . GLU A 1 85 ? 16.877 4.081 -11.865 1.00 79.38 85 GLU A CA 1
ATOM 682 C C . GLU A 1 85 ? 16.633 5.089 -12.990 1.00 79.38 85 GLU A C 1
ATOM 684 O O . GLU A 1 85 ? 17.305 6.119 -13.090 1.00 79.38 85 GLU A O 1
ATOM 689 N N . ASP A 1 86 ? 15.640 4.798 -13.828 1.00 85.38 86 ASP A N 1
ATOM 690 C CA . ASP A 1 86 ? 15.162 5.724 -14.851 1.00 85.38 86 ASP A CA 1
ATOM 691 C C . ASP A 1 86 ? 14.562 6.984 -14.196 1.00 85.38 86 ASP A C 1
ATOM 693 O O . ASP A 1 86 ? 13.876 6.916 -13.171 1.00 85.38 86 ASP A O 1
ATOM 697 N N . VAL A 1 87 ? 14.775 8.147 -14.813 1.00 89.38 87 VAL A N 1
ATOM 698 C CA . VAL A 1 87 ? 14.190 9.429 -14.393 1.00 89.38 87 VAL A CA 1
ATOM 699 C C . VAL A 1 87 ? 12.663 9.345 -14.291 1.00 89.38 87 VAL A C 1
ATOM 701 O O . VAL A 1 87 ? 12.074 9.918 -13.369 1.00 89.38 87 VAL A O 1
ATOM 704 N N . GLU A 1 88 ? 12.003 8.630 -15.205 1.00 89.06 88 GLU A N 1
ATOM 705 C CA . GLU A 1 88 ? 10.553 8.430 -15.161 1.00 89.06 88 GLU A CA 1
ATOM 706 C C . GLU A 1 88 ? 10.136 7.595 -13.936 1.00 89.06 88 GLU A C 1
ATOM 708 O O . GLU A 1 88 ? 9.177 7.958 -13.245 1.00 89.06 88 GLU A O 1
ATOM 713 N N . VAL A 1 89 ? 10.905 6.561 -13.581 1.00 90.44 89 VAL A N 1
ATOM 714 C CA . VAL A 1 89 ? 10.680 5.720 -12.392 1.00 90.44 89 VAL A CA 1
ATOM 715 C C . VAL A 1 89 ? 10.864 6.516 -11.101 1.00 90.44 89 VAL A C 1
ATOM 717 O O . VAL A 1 89 ? 9.998 6.474 -10.223 1.00 90.44 89 VAL A O 1
ATOM 720 N N . ILE A 1 90 ? 11.926 7.319 -11.002 1.00 92.12 90 ILE A N 1
ATOM 721 C CA . ILE A 1 90 ? 12.142 8.228 -9.864 1.00 92.12 90 ILE A CA 1
ATOM 722 C C . ILE A 1 90 ? 10.960 9.207 -9.741 1.00 92.12 90 ILE A C 1
ATOM 724 O O . ILE A 1 90 ? 10.468 9.499 -8.644 1.00 92.12 90 ILE A O 1
ATOM 728 N N . SER A 1 91 ? 10.442 9.687 -10.879 1.00 95.00 91 SER A N 1
ATOM 729 C CA . SER A 1 91 ? 9.267 10.561 -10.920 1.00 95.00 91 SER A CA 1
ATOM 730 C C . SER A 1 91 ? 8.012 9.889 -10.353 1.00 95.00 91 SER A C 1
ATOM 732 O O . SER A 1 91 ? 7.213 10.576 -9.707 1.00 95.00 91 SER A O 1
ATOM 734 N N . LEU A 1 92 ? 7.823 8.576 -10.557 1.00 96.44 92 LEU A N 1
ATOM 735 C CA . LEU A 1 92 ? 6.687 7.829 -9.999 1.00 96.44 92 LEU A CA 1
ATOM 736 C C . LEU A 1 92 ? 6.671 7.906 -8.474 1.00 96.44 92 LEU A C 1
ATOM 738 O O . LEU A 1 92 ? 5.646 8.301 -7.921 1.00 96.44 92 LEU A O 1
ATOM 742 N N . SER A 1 93 ? 7.798 7.613 -7.818 1.00 94.88 93 SER A N 1
ATOM 743 C CA . SER A 1 93 ? 7.924 7.670 -6.354 1.00 94.88 93 SER A CA 1
ATOM 744 C C . SER A 1 93 ? 7.634 9.078 -5.823 1.00 94.88 93 SER A C 1
ATOM 746 O O . SER A 1 93 ? 6.732 9.284 -5.006 1.00 94.88 93 SER A O 1
ATOM 748 N N . GLY A 1 94 ? 8.294 10.097 -6.385 1.00 97.00 94 GLY A N 1
ATOM 749 C CA . GLY A 1 94 ? 8.074 11.482 -5.968 1.00 97.00 94 GLY A CA 1
ATOM 750 C C . GLY A 1 94 ? 6.625 11.952 -6.162 1.00 97.00 94 GLY A C 1
ATOM 751 O O . GLY A 1 94 ? 6.088 12.678 -5.323 1.00 97.00 94 GLY A O 1
ATOM 752 N N . LYS A 1 95 ? 5.962 11.546 -7.254 1.00 98.06 95 LYS A N 1
ATOM 753 C CA . LYS A 1 95 ? 4.540 11.846 -7.492 1.00 98.06 95 LYS A CA 1
ATOM 754 C C . LYS A 1 95 ? 3.632 11.067 -6.538 1.00 98.06 95 LYS A C 1
ATOM 756 O O . LYS A 1 95 ? 2.704 11.668 -6.011 1.00 98.06 95 LYS A O 1
ATOM 761 N N . ALA A 1 96 ? 3.911 9.789 -6.279 1.00 98.19 96 ALA A N 1
ATOM 762 C CA . ALA A 1 96 ? 3.150 8.964 -5.344 1.00 98.19 96 ALA A CA 1
ATOM 763 C C . ALA A 1 96 ? 3.136 9.583 -3.940 1.00 98.19 96 ALA A C 1
ATOM 765 O O . ALA A 1 96 ? 2.065 9.744 -3.357 1.00 98.19 96 ALA A O 1
ATOM 766 N N . ILE A 1 97 ? 4.305 10.008 -3.440 1.00 97.75 97 ILE A N 1
ATOM 767 C CA . ILE A 1 97 ? 4.439 10.663 -2.131 1.00 97.75 97 ILE A CA 1
ATOM 768 C C . ILE A 1 97 ? 3.614 11.950 -2.097 1.00 97.75 97 ILE A C 1
ATOM 770 O O . ILE A 1 97 ? 2.827 12.155 -1.179 1.00 97.75 97 ILE A O 1
ATOM 774 N N . ARG A 1 98 ? 3.727 12.804 -3.125 1.00 98.19 98 ARG A N 1
ATOM 775 C CA . ARG A 1 98 ? 2.940 14.047 -3.197 1.00 98.19 98 ARG A CA 1
ATOM 776 C C . ARG A 1 98 ? 1.435 13.784 -3.212 1.00 98.19 98 ARG A C 1
ATOM 778 O O . ARG A 1 98 ? 0.694 14.506 -2.550 1.00 98.19 98 ARG A O 1
ATOM 785 N N . SER A 1 99 ? 0.979 12.780 -3.956 1.00 97.94 99 SER A N 1
ATOM 786 C CA . SER A 1 99 ? -0.437 12.412 -4.013 1.00 97.94 99 SER A CA 1
ATOM 787 C C . SER A 1 99 ? -0.928 11.813 -2.691 1.00 97.94 99 SER A C 1
ATOM 789 O O . SER A 1 99 ? -2.042 12.116 -2.274 1.00 97.94 99 SER A O 1
ATOM 791 N N . LEU A 1 100 ? -0.098 11.035 -1.986 1.00 97.69 100 LEU A N 1
ATOM 792 C CA . LEU A 1 100 ? -0.410 10.553 -0.638 1.00 97.69 100 LEU A CA 1
ATOM 793 C C . LEU A 1 100 ? -0.513 11.715 0.359 1.00 97.69 100 LEU A C 1
ATOM 795 O O . LEU A 1 100 ? -1.482 11.786 1.108 1.00 97.69 100 LEU A O 1
ATOM 799 N N . SER A 1 101 ? 0.428 12.663 0.336 1.00 97.19 101 SER A N 1
ATOM 800 C CA . SER A 1 101 ? 0.389 13.833 1.221 1.00 97.19 101 SER A CA 1
ATOM 801 C C . SER A 1 101 ? -0.882 14.663 1.039 1.00 97.19 101 SER A C 1
ATOM 803 O O . SER A 1 101 ? -1.403 15.188 2.018 1.00 97.19 101 SER A O 1
ATOM 805 N N . LYS A 1 102 ? -1.417 14.749 -0.189 1.00 97.31 102 LYS A N 1
ATOM 806 C CA . LYS A 1 102 ? -2.713 15.397 -0.447 1.00 97.31 102 LYS A CA 1
ATOM 807 C C . LYS A 1 102 ? -3.868 14.667 0.239 1.00 97.31 102 LYS A C 1
ATOM 809 O O . LYS A 1 102 ? -4.696 15.329 0.846 1.00 97.31 102 LYS A O 1
ATOM 814 N N . LEU A 1 103 ? -3.897 13.331 0.195 1.00 96.25 103 LEU A N 1
ATOM 815 C CA . LEU A 1 103 ? -4.918 12.543 0.898 1.00 96.25 103 LEU A CA 1
ATOM 816 C C . LEU A 1 103 ? -4.863 12.751 2.415 1.00 96.25 103 LEU A C 1
ATOM 818 O O . LEU A 1 103 ? -5.902 12.844 3.057 1.00 96.25 103 LEU A O 1
ATOM 822 N N . VAL A 1 104 ? -3.660 12.837 2.989 1.00 95.19 104 VAL A N 1
ATOM 823 C CA . VAL A 1 104 ? -3.464 12.996 4.442 1.00 95.19 104 VAL A CA 1
ATOM 824 C C . VAL A 1 104 ? -4.057 14.308 4.963 1.00 95.19 104 VAL A C 1
ATOM 826 O O . VAL A 1 104 ? -4.599 14.334 6.065 1.00 95.19 104 VAL A O 1
ATOM 829 N N . VAL A 1 105 ? -3.954 15.393 4.190 1.00 95.75 105 VAL A N 1
ATOM 830 C CA . VAL A 1 105 ? -4.449 16.722 4.594 1.00 95.75 105 VAL A CA 1
ATOM 831 C C . VAL A 1 105 ? -5.891 16.993 4.161 1.00 95.75 105 VAL A C 1
ATOM 833 O O . VAL A 1 105 ? -6.458 18.013 4.548 1.00 95.75 105 VAL A O 1
ATOM 836 N N . ASP A 1 106 ? -6.484 16.109 3.359 1.00 95.06 106 ASP A N 1
ATOM 837 C CA . ASP A 1 106 ? -7.856 16.248 2.887 1.00 95.06 106 ASP A CA 1
ATOM 838 C C . ASP A 1 106 ? -8.844 15.829 3.994 1.00 95.06 106 ASP A C 1
ATOM 840 O O . ASP A 1 106 ? -8.860 14.664 4.396 1.00 95.06 106 ASP A O 1
ATOM 844 N N . PRO A 1 107 ? -9.701 16.735 4.497 1.00 91.12 107 PRO A N 1
ATOM 845 C CA . PRO A 1 107 ? -10.588 16.436 5.620 1.00 91.12 107 PRO A CA 1
ATOM 846 C C . PRO A 1 107 ? -11.646 15.369 5.303 1.00 91.12 107 PRO A C 1
ATOM 848 O O . PRO A 1 107 ? -12.197 14.776 6.228 1.00 91.12 107 PRO A O 1
ATOM 851 N N . VAL A 1 108 ? -11.932 15.113 4.025 1.00 89.50 108 VAL A N 1
ATOM 852 C CA . VAL A 1 108 ? -12.898 14.105 3.575 1.00 89.50 108 VAL A CA 1
ATOM 853 C C . VAL A 1 108 ? -12.197 12.773 3.313 1.00 89.50 108 VAL A C 1
ATOM 855 O O . VAL A 1 108 ? -12.687 11.723 3.724 1.00 89.50 108 VAL A O 1
ATOM 858 N N . LEU A 1 109 ? -11.034 12.801 2.659 1.00 91.88 109 LEU A N 1
ATOM 859 C CA . LEU A 1 109 ? -10.349 11.590 2.196 1.00 91.88 109 LEU A CA 1
ATOM 860 C C . LEU A 1 109 ? -9.334 11.020 3.198 1.00 91.88 109 LEU A C 1
ATOM 862 O O . LEU A 1 109 ? -8.954 9.856 3.067 1.00 91.88 109 LEU A O 1
ATOM 866 N N . CYS A 1 110 ? -8.932 11.774 4.228 1.00 91.69 110 CYS A N 1
ATOM 867 C CA . CYS A 1 110 ? -7.912 11.363 5.209 1.00 91.69 110 CYS A CA 1
ATOM 868 C C . CYS A 1 110 ? -8.272 10.135 6.065 1.00 91.69 110 CYS A C 1
ATOM 870 O O . CYS A 1 110 ? -7.421 9.611 6.784 1.00 91.69 110 CYS A O 1
ATOM 872 N N . THR A 1 111 ? -9.511 9.649 5.981 1.00 91.38 111 THR A N 1
ATOM 873 C CA . THR A 1 111 ? -9.952 8.378 6.583 1.00 91.38 111 THR A CA 1
ATOM 874 C C . THR A 1 111 ? -10.651 7.449 5.579 1.00 91.38 111 THR A C 1
ATOM 876 O O . THR A 1 111 ? -11.174 6.401 5.964 1.00 91.38 111 THR A O 1
ATOM 879 N N . GLY A 1 112 ? -10.634 7.803 4.287 1.00 93.94 112 GLY A N 1
ATOM 880 C CA . GLY A 1 112 ? -11.214 7.041 3.177 1.00 93.94 112 GLY A CA 1
ATOM 881 C C . GLY A 1 112 ? -10.499 5.714 2.900 1.00 93.94 112 GLY A C 1
ATOM 882 O O . GLY A 1 112 ? -9.483 5.387 3.510 1.00 93.94 112 GLY A O 1
ATOM 883 N N . GLU A 1 113 ? -11.050 4.890 2.006 1.00 95.06 113 GLU A N 1
ATOM 884 C CA . GLU A 1 113 ? -10.362 3.644 1.619 1.00 95.06 113 GLU A CA 1
ATOM 885 C C . GLU A 1 113 ? -9.126 3.942 0.766 1.00 95.06 113 GLU A C 1
ATOM 887 O O . GLU A 1 113 ? -8.123 3.243 0.857 1.00 95.06 113 GLU A O 1
ATOM 892 N N . GLU A 1 114 ? -9.156 5.031 0.005 1.00 95.62 114 GLU A N 1
ATOM 893 C CA . GLU A 1 114 ? -8.108 5.481 -0.903 1.00 95.62 114 GLU A CA 1
ATOM 894 C C . GLU A 1 114 ? -6.795 5.749 -0.166 1.00 95.62 114 GLU A C 1
ATOM 896 O O . GLU A 1 114 ? -5.728 5.339 -0.633 1.00 95.62 114 GLU A O 1
ATOM 901 N N . ILE A 1 115 ? -6.855 6.398 1.003 1.00 97.50 115 ILE A N 1
ATOM 902 C CA . ILE A 1 115 ? -5.669 6.645 1.828 1.00 97.50 115 ILE A CA 1
ATOM 903 C C . ILE A 1 115 ? -5.149 5.354 2.459 1.00 97.50 115 ILE A C 1
ATOM 905 O O . ILE A 1 115 ? -3.941 5.135 2.461 1.00 97.50 115 ILE A O 1
ATOM 909 N N . ILE A 1 116 ? -6.031 4.456 2.905 1.00 97.81 116 ILE A N 1
ATOM 910 C CA . ILE A 1 116 ? -5.637 3.168 3.489 1.00 97.81 116 ILE A CA 1
ATOM 911 C C . ILE A 1 116 ? -4.954 2.301 2.427 1.00 97.81 116 ILE A C 1
ATOM 913 O O . ILE A 1 116 ? -3.850 1.814 2.652 1.00 97.81 116 ILE A O 1
ATOM 917 N N . VAL A 1 117 ? -5.556 2.164 1.243 1.00 98.25 117 VAL A N 1
ATOM 918 C CA . VAL A 1 117 ? -4.976 1.441 0.100 1.00 98.25 117 VAL A CA 1
ATOM 919 C C . VAL A 1 117 ? -3.647 2.063 -0.322 1.00 98.25 117 VAL A C 1
ATOM 921 O O . VAL A 1 117 ? -2.696 1.336 -0.604 1.00 98.25 117 VAL A O 1
ATOM 924 N N . SER A 1 118 ? -3.548 3.395 -0.331 1.00 98.38 118 SER A N 1
ATOM 925 C CA . SER A 1 118 ? -2.294 4.082 -0.648 1.00 98.38 118 SER A CA 1
ATOM 926 C C . SER A 1 118 ? -1.215 3.756 0.378 1.00 98.38 118 SER A C 1
ATOM 928 O O . SER A 1 118 ? -0.153 3.284 -0.011 1.00 98.38 118 SER A O 1
ATOM 930 N N . VAL A 1 119 ? -1.482 3.896 1.677 1.00 98.19 119 VAL A N 1
ATOM 931 C CA . VAL A 1 119 ? -0.513 3.538 2.726 1.00 98.19 119 VAL A CA 1
ATOM 932 C C . VAL A 1 119 ? -0.127 2.057 2.654 1.00 98.19 119 VAL A C 1
ATOM 934 O O . VAL A 1 119 ? 1.051 1.740 2.793 1.00 98.19 119 VAL A O 1
ATOM 937 N N . LEU A 1 120 ? -1.069 1.156 2.355 1.00 98.31 120 LEU A N 1
ATOM 938 C CA . LEU A 1 120 ? -0.774 -0.262 2.132 1.00 98.31 120 LEU A CA 1
ATOM 939 C C . LEU A 1 120 ? 0.150 -0.483 0.927 1.00 98.31 120 LEU A C 1
ATOM 941 O O . LEU A 1 120 ? 1.050 -1.311 1.017 1.00 98.31 120 LEU A O 1
ATOM 945 N N . ALA A 1 121 ? -0.016 0.253 -0.176 1.00 98.31 121 ALA A N 1
ATOM 946 C CA . ALA A 1 121 ? 0.874 0.157 -1.335 1.00 98.31 121 ALA A CA 1
ATOM 947 C C . ALA A 1 121 ? 2.311 0.599 -0.997 1.00 98.31 121 ALA A C 1
ATOM 949 O O . ALA A 1 121 ? 3.270 -0.047 -1.421 1.00 98.31 121 ALA A O 1
ATOM 950 N N . PHE A 1 122 ? 2.466 1.654 -0.191 1.00 97.75 122 PHE A N 1
ATOM 951 C CA . PHE A 1 122 ? 3.770 2.081 0.329 1.00 97.75 122 PHE A CA 1
ATOM 952 C C . PHE A 1 122 ? 4.366 1.044 1.284 1.00 97.75 122 PHE A C 1
ATOM 954 O O . PHE A 1 122 ? 5.506 0.626 1.113 1.00 97.75 122 PHE A O 1
ATOM 961 N N . ALA A 1 123 ? 3.576 0.544 2.232 1.00 97.50 123 ALA A N 1
ATOM 962 C CA . ALA A 1 123 ? 4.019 -0.494 3.152 1.00 97.50 123 ALA A CA 1
ATOM 963 C C . ALA A 1 123 ? 4.400 -1.800 2.427 1.00 97.50 123 ALA A C 1
ATOM 965 O O . ALA A 1 123 ? 5.356 -2.451 2.835 1.00 97.50 123 ALA A O 1
ATOM 966 N N . CYS A 1 124 ? 3.722 -2.166 1.329 1.00 97.06 124 CYS A N 1
ATOM 967 C CA . CYS A 1 124 ? 4.108 -3.310 0.494 1.00 97.06 124 CYS A CA 1
ATOM 968 C C . CYS A 1 124 ? 5.526 -3.141 -0.056 1.00 97.06 124 CYS A C 1
ATOM 970 O O . CYS A 1 124 ? 6.316 -4.078 0.015 1.00 97.06 124 CYS A O 1
ATOM 972 N N . HIS A 1 125 ? 5.868 -1.947 -0.546 1.00 96.88 125 HIS A N 1
ATOM 973 C CA . HIS A 1 125 ? 7.223 -1.643 -1.000 1.00 96.88 125 HIS A CA 1
ATOM 974 C C . HIS A 1 125 ? 8.251 -1.850 0.119 1.00 96.88 125 HIS A C 1
ATOM 976 O O . HIS A 1 125 ? 9.247 -2.543 -0.078 1.00 96.88 125 HIS A O 1
ATOM 982 N N . CYS A 1 126 ? 7.986 -1.314 1.311 1.00 95.62 126 CYS A N 1
ATOM 983 C CA . CYS A 1 126 ? 8.901 -1.432 2.446 1.00 95.62 126 CYS A CA 1
ATOM 984 C C . CYS A 1 126 ? 9.035 -2.876 2.940 1.00 95.62 126 CYS A C 1
ATOM 986 O O . CYS A 1 126 ? 10.131 -3.308 3.260 1.00 95.62 126 CYS A O 1
ATOM 988 N N . VAL A 1 127 ? 7.957 -3.663 2.933 1.00 95.94 127 VAL A N 1
ATOM 989 C CA . VAL A 1 127 ? 8.025 -5.098 3.258 1.00 95.94 127 VAL A CA 1
ATOM 990 C C . VAL A 1 127 ? 8.828 -5.879 2.206 1.00 95.94 127 VAL A C 1
ATOM 992 O O . VAL A 1 127 ? 9.449 -6.884 2.543 1.00 95.94 127 VAL A O 1
ATOM 995 N N . MET A 1 128 ? 8.847 -5.443 0.941 1.00 95.00 128 MET A N 1
ATOM 996 C CA . MET A 1 128 ? 9.665 -6.071 -0.108 1.00 95.00 128 MET A CA 1
ATOM 997 C C . MET A 1 128 ? 11.143 -5.679 -0.055 1.00 95.00 128 MET A C 1
ATOM 999 O O . MET A 1 128 ? 11.997 -6.526 -0.317 1.00 95.00 128 MET A O 1
ATOM 1003 N N . PHE A 1 129 ? 11.433 -4.402 0.199 1.00 93.31 129 PHE A N 1
ATOM 1004 C CA . PHE A 1 129 ? 12.750 -3.808 -0.065 1.00 93.31 129 PHE A CA 1
ATOM 1005 C C . PHE A 1 129 ? 13.287 -2.909 1.050 1.00 93.31 129 PHE A C 1
ATOM 1007 O O . PHE A 1 129 ? 14.485 -2.637 1.070 1.00 93.31 129 PHE A O 1
ATOM 1014 N N . GLY A 1 130 ? 12.415 -2.402 1.918 1.00 78.19 130 GLY A N 1
ATOM 1015 C CA . GLY A 1 130 ? 12.755 -1.406 2.927 1.00 78.19 130 GLY A CA 1
ATOM 1016 C C . GLY A 1 130 ? 13.411 -2.008 4.162 1.00 78.19 130 GLY A C 1
ATOM 1017 O O . GLY A 1 130 ? 13.427 -3.223 4.370 1.00 78.19 130 GLY A O 1
ATOM 1018 N N . ASP A 1 131 ? 13.939 -1.127 5.004 1.00 81.00 131 ASP A N 1
ATOM 1019 C CA . ASP A 1 131 ? 14.390 -1.497 6.337 1.00 81.00 131 ASP A CA 1
ATOM 1020 C C . ASP A 1 131 ? 13.246 -1.412 7.364 1.00 81.00 131 ASP A C 1
ATOM 1022 O O . ASP A 1 131 ? 12.105 -1.037 7.067 1.00 81.00 131 ASP A O 1
ATOM 1026 N N . GLY A 1 132 ? 13.543 -1.795 8.606 1.00 88.88 132 GLY A N 1
ATOM 1027 C CA . GLY A 1 132 ? 12.544 -1.812 9.666 1.00 88.88 132 GLY A CA 1
ATOM 1028 C C . GLY A 1 132 ? 11.928 -0.440 9.970 1.00 88.88 132 GLY A C 1
ATOM 1029 O O . GLY A 1 132 ? 10.767 -0.391 10.372 1.00 88.88 132 GLY A O 1
ATOM 1030 N N . GLN A 1 133 ? 12.643 0.672 9.778 1.00 93.75 133 GLN A N 1
ATOM 1031 C CA . GLN A 1 133 ? 12.131 2.000 10.133 1.00 93.75 133 GLN A CA 1
ATOM 1032 C C . GLN A 1 133 ? 11.015 2.447 9.193 1.00 93.75 133 GLN A C 1
ATOM 1034 O O . GLN A 1 133 ? 9.963 2.879 9.669 1.00 93.75 133 GLN A O 1
ATOM 1039 N N . ASP A 1 134 ? 11.178 2.253 7.887 1.00 92.94 134 ASP A N 1
ATOM 1040 C CA . ASP A 1 134 ? 10.138 2.618 6.920 1.00 92.94 134 ASP A CA 1
ATOM 1041 C C . ASP A 1 134 ? 8.853 1.807 7.144 1.00 92.94 134 ASP A C 1
ATOM 1043 O O . ASP A 1 134 ? 7.738 2.346 7.137 1.00 92.94 134 ASP A O 1
ATOM 1047 N N . ILE A 1 135 ? 9.000 0.508 7.441 1.00 95.44 135 ILE A N 1
ATOM 1048 C CA . ILE A 1 135 ? 7.876 -0.355 7.827 1.00 95.44 135 ILE A CA 1
ATOM 1049 C C . ILE A 1 135 ? 7.185 0.219 9.074 1.00 95.44 135 ILE A C 1
ATOM 1051 O O . ILE A 1 135 ? 5.958 0.335 9.110 1.00 95.44 135 ILE A O 1
ATOM 1055 N N . LEU A 1 136 ? 7.942 0.613 10.103 1.00 96.00 136 LEU A N 1
ATOM 1056 C CA . LEU A 1 136 ? 7.373 1.195 11.319 1.00 96.00 136 LEU A CA 1
ATOM 1057 C C . LEU A 1 136 ? 6.571 2.465 11.039 1.00 96.00 136 LEU A C 1
ATOM 1059 O O . LEU A 1 136 ? 5.446 2.570 11.543 1.00 96.00 136 LEU A O 1
ATOM 1063 N N . THR A 1 137 ? 7.114 3.379 10.236 1.00 95.94 137 THR A N 1
ATOM 1064 C CA . THR A 1 137 ? 6.473 4.647 9.876 1.00 95.94 137 THR A CA 1
ATOM 1065 C C . THR A 1 137 ? 5.146 4.422 9.157 1.00 95.94 137 THR A C 1
ATOM 1067 O O . THR A 1 137 ? 4.120 4.961 9.582 1.00 95.94 137 THR A O 1
ATOM 1070 N N . HIS A 1 138 ? 5.115 3.586 8.115 1.00 96.06 138 HIS A N 1
ATOM 1071 C CA . HIS A 1 138 ? 3.874 3.345 7.375 1.00 96.06 138 HIS A CA 1
ATOM 1072 C C . HIS A 1 138 ? 2.809 2.655 8.227 1.00 96.06 138 HIS A C 1
ATOM 1074 O O . HIS A 1 138 ? 1.639 3.035 8.169 1.00 96.06 138 HIS A O 1
ATOM 1080 N N . PHE A 1 139 ? 3.198 1.699 9.073 1.00 96.69 139 PHE A N 1
ATOM 1081 C CA . PHE A 1 139 ? 2.245 1.032 9.956 1.00 96.69 139 PHE A CA 1
ATOM 1082 C C . PHE A 1 139 ? 1.725 1.947 11.069 1.00 96.69 139 PHE A C 1
ATOM 1084 O O . PHE A 1 139 ? 0.564 1.825 11.449 1.00 96.69 139 PHE A O 1
ATOM 1091 N N . GLN A 1 140 ? 2.540 2.870 11.601 1.00 97.06 140 GLN A N 1
ATOM 1092 C CA . GLN A 1 140 ? 2.070 3.883 12.563 1.00 97.06 140 GLN A CA 1
ATOM 1093 C C . GLN A 1 140 ? 1.021 4.799 11.929 1.00 97.06 140 GLN A C 1
ATOM 1095 O O . GLN A 1 140 ? -0.029 5.031 12.526 1.00 97.06 140 GLN A O 1
ATOM 1100 N N . GLY A 1 141 ? 1.265 5.258 10.699 1.00 96.19 141 GLY A N 1
ATOM 1101 C CA . GLY A 1 141 ? 0.279 6.032 9.945 1.00 96.19 141 GLY A CA 1
ATOM 1102 C C . GLY A 1 141 ? -1.005 5.242 9.678 1.00 96.19 141 GLY A C 1
ATOM 1103 O O . GLY A 1 141 ? -2.099 5.752 9.910 1.00 96.19 141 GLY A O 1
ATOM 1104 N N . LEU A 1 142 ? -0.880 3.984 9.245 1.00 97.50 142 LEU A N 1
ATOM 1105 C CA . LEU A 1 142 ? -2.017 3.102 8.965 1.00 97.50 142 LEU A CA 1
ATOM 1106 C C . LEU A 1 142 ? -2.912 2.900 10.196 1.00 97.50 142 LEU A C 1
ATOM 1108 O O . LEU A 1 142 ? -4.134 2.994 10.100 1.00 97.50 142 LEU A O 1
ATOM 1112 N N . GLU A 1 143 ? -2.301 2.643 11.350 1.00 96.94 143 GLU A N 1
ATOM 1113 C CA . GLU A 1 143 ? -2.996 2.453 12.622 1.00 96.94 143 GLU A CA 1
ATOM 1114 C C . GLU A 1 143 ? -3.771 3.707 13.042 1.00 96.94 143 GLU A C 1
ATOM 1116 O O . GLU A 1 143 ? -4.950 3.613 13.390 1.00 96.94 143 GLU A O 1
ATOM 1121 N N . GLU A 1 144 ? -3.156 4.887 12.936 1.00 96.44 144 GLU A N 1
ATOM 1122 C CA . GLU A 1 144 ? -3.807 6.158 13.265 1.00 96.44 144 GLU A CA 1
ATOM 1123 C C . GLU A 1 144 ? -4.978 6.466 12.317 1.00 96.44 144 GLU A C 1
ATOM 1125 O O . GLU A 1 144 ? -6.051 6.868 12.773 1.00 96.44 144 GLU A O 1
ATOM 1130 N N . ILE A 1 145 ? -4.821 6.221 11.011 1.00 96.88 145 ILE A N 1
ATOM 1131 C CA . ILE A 1 145 ? -5.894 6.399 10.017 1.00 96.88 145 ILE A CA 1
ATOM 1132 C C . ILE A 1 145 ? -7.081 5.483 10.337 1.00 96.88 145 ILE A C 1
ATOM 1134 O O . ILE A 1 145 ? -8.222 5.944 10.410 1.00 96.88 145 ILE A O 1
ATOM 1138 N N . ILE A 1 146 ? -6.824 4.191 10.570 1.00 96.31 146 ILE A N 1
ATOM 1139 C CA . ILE A 1 146 ? -7.871 3.211 10.890 1.00 96.31 146 ILE A CA 1
ATOM 1140 C C . ILE A 1 146 ? -8.558 3.578 12.208 1.00 96.31 146 ILE A C 1
ATOM 1142 O O . ILE A 1 146 ? -9.784 3.516 12.300 1.00 96.31 146 ILE A O 1
ATOM 1146 N N . LYS A 1 147 ? -7.800 4.007 13.221 1.00 96.12 147 LYS A N 1
ATOM 1147 C CA . LYS A 1 147 ? -8.352 4.458 14.502 1.00 96.12 147 LYS A CA 1
ATOM 1148 C C . LYS A 1 147 ? -9.283 5.657 14.321 1.00 96.12 147 LYS A C 1
ATOM 1150 O O . LYS A 1 147 ? -10.400 5.622 14.833 1.00 96.12 147 LYS A O 1
ATOM 1155 N N . ARG A 1 148 ? -8.875 6.675 13.554 1.00 95.31 148 ARG A N 1
ATOM 1156 C CA . ARG A 1 148 ? -9.701 7.862 13.258 1.00 95.31 148 ARG A CA 1
ATOM 1157 C C . ARG A 1 148 ? -10.966 7.539 12.471 1.00 95.31 148 ARG A C 1
ATOM 1159 O O . ARG A 1 148 ? -11.988 8.174 12.703 1.00 95.31 148 ARG A O 1
ATOM 1166 N N . ARG A 1 149 ? -10.917 6.537 11.590 1.00 94.75 149 ARG A N 1
ATOM 1167 C CA . ARG A 1 149 ? -12.088 6.047 10.845 1.00 94.75 149 ARG A CA 1
ATOM 1168 C C . ARG A 1 149 ? -13.134 5.358 11.740 1.00 94.75 149 ARG A C 1
ATOM 1170 O O . ARG A 1 149 ? -14.285 5.224 11.340 1.00 94.75 149 ARG A O 1
ATOM 1177 N N . GLY A 1 150 ? -12.753 4.928 12.947 1.00 94.56 150 GLY A N 1
ATOM 1178 C CA . GLY A 1 150 ? -13.613 4.168 13.866 1.00 94.56 150 GLY A CA 1
ATOM 1179 C C . GLY A 1 150 ? -13.140 2.732 14.129 1.00 94.56 150 GLY A C 1
ATOM 1180 O O . GLY A 1 150 ? -13.923 1.897 14.577 1.00 94.56 150 GLY A O 1
ATOM 1181 N N . GLY A 1 151 ? -11.871 2.425 13.847 1.00 93.50 151 GLY A N 1
ATOM 1182 C CA . GLY A 1 151 ? -11.254 1.113 14.059 1.00 93.50 151 GLY A CA 1
ATOM 1183 C C . GLY A 1 151 ? -11.462 0.142 12.895 1.00 93.50 151 GLY A C 1
ATOM 1184 O O . GLY A 1 151 ? -12.168 0.436 11.935 1.00 93.50 151 GLY A O 1
ATOM 1185 N N . LEU A 1 152 ? -10.865 -1.052 12.969 1.00 91.44 152 LEU A N 1
ATOM 1186 C CA . LEU A 1 152 ? -10.976 -2.069 11.909 1.00 91.44 152 LEU A CA 1
ATOM 1187 C C . LEU A 1 152 ? -12.413 -2.446 11.507 1.00 91.44 152 LEU A C 1
ATOM 1189 O O . LEU A 1 152 ? -12.633 -2.634 10.309 1.00 91.44 152 LEU A O 1
ATOM 1193 N N . PRO A 1 153 ? -13.402 -2.534 12.424 1.00 90.50 153 PRO A N 1
ATOM 1194 C CA . PRO A 1 153 ? -14.786 -2.812 12.034 1.00 90.50 153 PRO A CA 1
ATOM 1195 C C . PRO A 1 153 ? -15.374 -1.772 11.067 1.00 90.50 153 PRO A C 1
ATOM 1197 O O . PRO A 1 153 ? -16.255 -2.107 10.280 1.00 90.50 153 PRO A O 1
ATOM 1200 N N . SER A 1 154 ? -14.855 -0.536 11.058 1.00 92.44 154 SER A N 1
ATOM 1201 C CA . SER A 1 154 ? -15.280 0.526 10.128 1.00 92.44 154 SER A CA 1
ATOM 1202 C C . SER A 1 154 ? -14.878 0.280 8.664 1.00 92.44 154 SER A C 1
ATOM 1204 O O . SER A 1 154 ? -15.366 0.965 7.764 1.00 92.44 154 SER A O 1
ATOM 1206 N N . LEU A 1 155 ? -14.007 -0.703 8.401 1.00 91.69 155 LEU A N 1
ATOM 1207 C CA . LEU A 1 155 ? -13.711 -1.183 7.044 1.00 91.69 155 LEU A CA 1
ATOM 1208 C C . LEU A 1 155 ? -14.832 -2.089 6.497 1.00 91.69 155 LEU A C 1
ATOM 1210 O O . LEU A 1 155 ? -14.834 -2.436 5.317 1.00 91.69 155 LEU A O 1
ATOM 1214 N N . GLY A 1 156 ? -15.804 -2.449 7.345 1.00 82.25 156 GLY A N 1
ATOM 1215 C CA . GLY A 1 156 ? -17.081 -3.037 6.958 1.00 82.25 156 GLY A CA 1
ATOM 1216 C C . GLY A 1 156 ? -16.956 -4.298 6.102 1.00 82.25 156 GLY A C 1
ATOM 1217 O O . GLY A 1 156 ? -16.242 -5.246 6.445 1.00 82.25 156 GLY A O 1
ATOM 1218 N N . SER A 1 157 ? -17.686 -4.296 4.984 1.00 79.75 157 SER A N 1
ATOM 1219 C CA . SER A 1 157 ? -17.796 -5.404 4.031 1.00 79.75 157 SER A CA 1
ATOM 1220 C C . SER A 1 157 ? -16.623 -5.519 3.056 1.00 79.75 157 SER A C 1
ATOM 1222 O O . SER A 1 157 ? -16.623 -6.445 2.244 1.00 79.75 157 SER A O 1
ATOM 1224 N N . ASN A 1 158 ? -15.628 -4.621 3.093 1.00 92.50 158 ASN A N 1
ATOM 1225 C CA . ASN A 1 158 ? -14.478 -4.712 2.194 1.00 92.50 158 ASN A CA 1
ATOM 1226 C C . ASN A 1 158 ? -13.496 -5.792 2.684 1.00 92.50 158 ASN A C 1
ATOM 1228 O O . ASN A 1 158 ? -12.474 -5.522 3.321 1.00 92.50 158 ASN A O 1
ATOM 1232 N N . GLN A 1 159 ? -13.835 -7.050 2.396 1.00 92.31 159 GLN A N 1
ATOM 1233 C CA . GLN A 1 159 ? -13.064 -8.218 2.820 1.00 92.31 159 GLN A CA 1
ATOM 1234 C C . GLN A 1 159 ? -11.640 -8.206 2.251 1.00 92.31 159 GLN A C 1
ATOM 1236 O O . GLN A 1 159 ? -10.708 -8.604 2.948 1.00 92.31 159 GLN A O 1
ATOM 1241 N N . VAL A 1 160 ? -11.446 -7.698 1.027 1.00 94.25 160 VAL A N 1
ATOM 1242 C CA . VAL A 1 160 ? -10.120 -7.589 0.395 1.00 94.25 160 VAL A CA 1
ATOM 1243 C C . VAL A 1 160 ? -9.239 -6.613 1.170 1.00 94.25 160 VAL A C 1
ATOM 1245 O O . VAL A 1 160 ? -8.107 -6.951 1.511 1.00 94.25 160 VAL A O 1
ATOM 1248 N N . LEU A 1 161 ? -9.760 -5.430 1.513 1.00 95.69 161 LEU A N 1
ATOM 1249 C CA . LEU A 1 161 ? -9.006 -4.424 2.260 1.00 95.69 161 LEU A CA 1
ATOM 1250 C C . LEU A 1 161 ? -8.635 -4.930 3.657 1.00 95.69 161 LEU A C 1
ATOM 1252 O O . LEU A 1 161 ? -7.486 -4.810 4.077 1.00 95.69 161 LEU A O 1
ATOM 1256 N N . ARG A 1 162 ? -9.582 -5.566 4.352 1.00 94.75 162 ARG A N 1
ATOM 1257 C CA . ARG A 1 162 ? -9.352 -6.161 5.679 1.00 94.75 162 ARG A CA 1
ATOM 1258 C C . ARG A 1 162 ? -8.332 -7.298 5.635 1.00 94.75 162 ARG A C 1
ATOM 1260 O O . ARG A 1 162 ? -7.449 -7.359 6.489 1.00 94.75 162 ARG A O 1
ATOM 1267 N N . THR A 1 163 ? -8.410 -8.150 4.614 1.00 94.31 163 THR A N 1
ATOM 1268 C CA . THR A 1 163 ? -7.422 -9.210 4.367 1.00 94.31 163 THR A CA 1
ATOM 1269 C C . THR A 1 163 ? -6.042 -8.618 4.111 1.00 94.31 163 THR A C 1
ATOM 1271 O O . THR A 1 163 ? -5.062 -9.126 4.641 1.00 94.31 163 THR A O 1
ATOM 1274 N N . MET A 1 164 ? -5.953 -7.525 3.352 1.00 96.38 164 MET A N 1
ATOM 1275 C CA . MET A 1 164 ? -4.686 -6.858 3.056 1.00 96.38 164 MET A CA 1
ATOM 1276 C C . MET A 1 164 ? -4.049 -6.196 4.272 1.00 96.38 164 MET A C 1
ATOM 1278 O O . MET A 1 164 ? -2.844 -6.346 4.462 1.00 96.38 164 MET A O 1
ATOM 1282 N N . VAL A 1 165 ? -4.839 -5.521 5.113 1.00 96.75 165 VAL A N 1
ATOM 1283 C CA . VAL A 1 165 ? -4.350 -4.965 6.385 1.00 96.75 165 VAL A CA 1
ATOM 1284 C C . VAL A 1 165 ? -3.755 -6.075 7.249 1.00 96.75 165 VAL A C 1
ATOM 1286 O O . VAL A 1 165 ? -2.615 -5.958 7.687 1.00 96.75 165 VAL A O 1
ATOM 1289 N N . PHE A 1 166 ? -4.489 -7.175 7.436 1.00 95.50 166 PHE A N 1
ATOM 1290 C CA . PHE A 1 166 ? -4.013 -8.313 8.220 1.00 95.50 166 PHE A CA 1
ATOM 1291 C C . PHE A 1 166 ? -2.772 -8.976 7.607 1.00 95.50 166 PHE A C 1
ATOM 1293 O O . PHE A 1 166 ? -1.768 -9.174 8.287 1.00 95.50 166 PHE A O 1
ATOM 1300 N N . TRP A 1 167 ? -2.822 -9.308 6.316 1.00 95.75 167 TRP A N 1
ATOM 1301 C CA . TRP A 1 167 ? -1.738 -10.006 5.630 1.00 95.75 167 TRP A CA 1
ATOM 1302 C C . TRP A 1 167 ? -0.440 -9.201 5.679 1.00 95.75 167 TRP A C 1
ATOM 1304 O O . TRP A 1 167 ? 0.615 -9.752 5.997 1.00 95.75 167 TRP A O 1
ATOM 1314 N N . LEU A 1 168 ? -0.503 -7.898 5.407 1.00 96.88 168 LEU A N 1
ATOM 1315 C CA . LEU A 1 168 ? 0.690 -7.064 5.406 1.00 96.88 168 LEU A CA 1
ATOM 1316 C C . LEU A 1 168 ? 1.236 -6.856 6.822 1.00 96.88 168 LEU A C 1
ATOM 1318 O O . LEU A 1 168 ? 2.450 -6.862 7.002 1.00 96.88 168 LEU A O 1
ATOM 1322 N N . ASP A 1 169 ? 0.366 -6.729 7.827 1.00 97.19 169 ASP A N 1
ATOM 1323 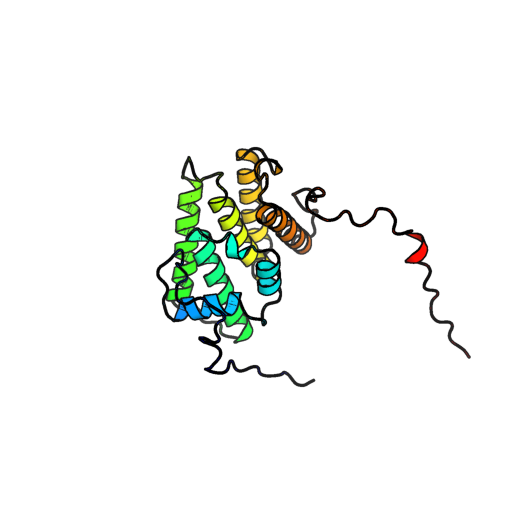C CA . ASP A 1 169 ? 0.771 -6.609 9.231 1.00 97.19 169 ASP A CA 1
ATOM 1324 C C . ASP A 1 169 ? 1.491 -7.853 9.743 1.00 97.19 169 ASP A C 1
ATOM 1326 O O . ASP A 1 169 ? 2.516 -7.729 10.402 1.00 97.19 169 ASP A O 1
ATOM 1330 N N . VAL A 1 170 ? 1.037 -9.051 9.368 1.00 96.38 170 VAL A N 1
ATOM 1331 C CA . VAL A 1 170 ? 1.748 -10.299 9.692 1.00 96.38 170 VAL A CA 1
ATOM 1332 C C . VAL A 1 170 ? 3.148 -10.325 9.070 1.00 96.38 170 VAL A C 1
ATOM 1334 O O . VAL A 1 170 ? 4.105 -10.722 9.732 1.00 96.38 170 VAL A O 1
ATOM 1337 N N . ASN A 1 171 ? 3.300 -9.872 7.822 1.00 95.94 171 ASN A N 1
ATOM 1338 C CA . ASN A 1 171 ? 4.617 -9.802 7.181 1.00 95.94 171 ASN A CA 1
ATOM 1339 C C . ASN A 1 171 ? 5.518 -8.746 7.844 1.00 95.94 171 ASN A C 1
ATOM 1341 O O . ASN A 1 171 ? 6.691 -9.007 8.096 1.00 95.94 171 ASN A O 1
ATOM 1345 N N . ALA A 1 172 ? 4.975 -7.574 8.178 1.00 96.62 172 ALA A N 1
ATOM 1346 C CA . ALA A 1 172 ? 5.708 -6.539 8.899 1.00 96.62 172 ALA A CA 1
ATOM 1347 C C . ALA A 1 172 ? 6.124 -7.000 10.304 1.00 96.62 172 ALA A C 1
ATOM 1349 O O . ALA A 1 172 ? 7.249 -6.758 10.726 1.00 96.62 172 ALA A O 1
ATOM 1350 N N . ALA A 1 173 ? 5.233 -7.685 11.020 1.00 96.12 173 ALA A N 1
ATOM 1351 C CA . ALA A 1 173 ? 5.480 -8.276 12.329 1.00 96.12 173 ALA A CA 1
ATOM 1352 C C . ALA A 1 173 ? 6.625 -9.297 12.292 1.00 96.12 173 ALA A C 1
ATOM 1354 O O . ALA A 1 173 ? 7.520 -9.235 13.133 1.00 96.12 173 ALA A O 1
ATOM 1355 N N . LEU A 1 174 ? 6.637 -10.164 11.272 1.00 95.19 174 LEU A N 1
ATOM 1356 C CA . LEU A 1 174 ? 7.718 -11.119 11.028 1.00 95.19 174 LEU A CA 1
ATOM 1357 C C . LEU A 1 174 ? 9.067 -10.419 10.815 1.00 95.19 174 LEU A C 1
ATOM 1359 O O . LEU A 1 174 ? 10.060 -10.815 11.415 1.00 95.19 174 LEU A O 1
ATOM 1363 N N . LEU A 1 175 ? 9.110 -9.381 9.974 1.00 94.94 175 LEU A N 1
ATOM 1364 C CA . LEU A 1 175 ? 10.351 -8.652 9.676 1.00 94.94 175 LEU A CA 1
ATOM 1365 C C . LEU A 1 175 ? 10.874 -7.838 10.867 1.00 94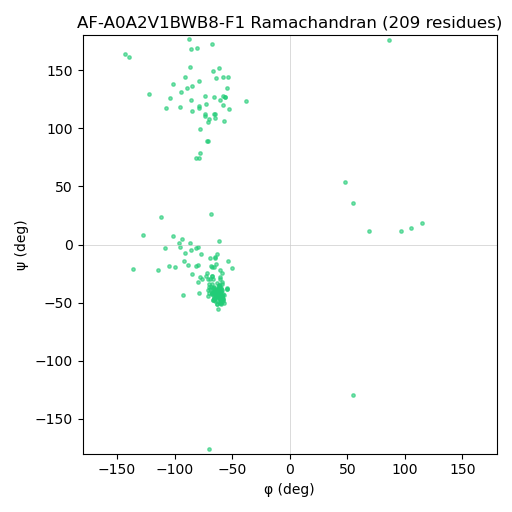.94 175 LEU A C 1
ATOM 1367 O O . LEU A 1 175 ? 12.076 -7.617 10.982 1.00 94.94 175 LEU A O 1
ATOM 1371 N N . LEU A 1 176 ? 9.975 -7.380 11.738 1.00 95.44 176 LEU A N 1
ATOM 1372 C CA . LEU A 1 176 ? 10.290 -6.536 12.891 1.00 95.44 176 LEU A CA 1
ATOM 1373 C C . LEU A 1 176 ? 10.460 -7.314 14.203 1.00 95.44 176 LEU A C 1
ATOM 1375 O O . LEU A 1 176 ? 10.650 -6.677 15.237 1.00 95.44 176 LEU A O 1
ATOM 1379 N N . ASP A 1 177 ? 10.342 -8.645 14.171 1.00 94.56 177 ASP A N 1
ATOM 1380 C CA . ASP A 1 177 ? 10.360 -9.529 15.346 1.00 94.56 177 ASP A CA 1
ATOM 1381 C C . ASP A 1 177 ? 9.434 -9.043 16.478 1.00 94.56 177 ASP A C 1
ATOM 1383 O O . ASP A 1 177 ? 9.827 -8.811 17.623 1.00 94.56 177 ASP A O 1
ATOM 1387 N N . ARG A 1 178 ? 8.166 -8.809 16.130 1.00 93.75 178 ARG A N 1
ATOM 1388 C CA . ARG A 1 178 ? 7.148 -8.311 17.064 1.00 93.75 178 ARG A CA 1
ATOM 1389 C C . ARG A 1 178 ? 5.787 -8.946 16.782 1.00 93.75 178 ARG A C 1
ATOM 1391 O O . ARG A 1 178 ? 5.577 -9.449 15.682 1.00 93.75 178 ARG A O 1
ATOM 1398 N N . PRO A 1 179 ? 4.812 -8.874 17.702 1.00 95.50 179 PRO A N 1
ATOM 1399 C CA . PRO A 1 179 ? 3.449 -9.286 17.386 1.00 95.50 179 PRO A CA 1
ATOM 1400 C C . PRO A 1 179 ? 2.787 -8.362 16.337 1.00 95.50 179 PRO A C 1
ATOM 1402 O O . PRO A 1 179 ? 3.075 -7.157 16.314 1.00 95.50 179 PRO A O 1
ATOM 1405 N N . PRO A 1 180 ? 1.876 -8.895 15.495 1.00 95.50 180 PRO A N 1
ATOM 1406 C CA . PRO A 1 180 ? 0.992 -8.087 14.652 1.00 95.50 180 PRO A CA 1
ATOM 1407 C C . PRO A 1 180 ? 0.208 -7.056 15.474 1.00 95.50 180 PRO A C 1
ATOM 1409 O O . PRO A 1 180 ? -0.178 -7.320 16.614 1.00 95.50 180 PRO A O 1
ATOM 1412 N N . ARG A 1 181 ? -0.019 -5.873 14.898 1.00 94.62 181 ARG A N 1
ATOM 1413 C CA . ARG A 1 181 ? -0.774 -4.774 15.521 1.00 94.62 181 ARG A CA 1
ATOM 1414 C C . ARG A 1 181 ? -2.282 -4.968 15.424 1.00 94.62 181 ARG A C 1
ATOM 1416 O O . ARG A 1 181 ? -3.024 -4.512 16.292 1.00 94.62 181 ARG A O 1
ATOM 1423 N N . PHE A 1 182 ? -2.737 -5.605 14.354 1.00 94.19 182 PHE A N 1
ATOM 1424 C CA . PHE A 1 182 ? -4.142 -5.788 14.045 1.00 94.19 182 PHE A CA 1
ATOM 1425 C C . PHE A 1 182 ? -4.590 -7.213 14.407 1.00 94.19 182 PHE A C 1
ATOM 1427 O O . PHE A 1 182 ? -3.873 -8.179 14.136 1.00 94.19 182 PHE A O 1
ATOM 1434 N N . PRO A 1 183 ? -5.780 -7.382 15.012 1.00 91.12 183 PRO A N 1
ATOM 1435 C CA . PRO A 1 183 ? -6.334 -8.699 15.284 1.00 91.12 183 PRO A CA 1
ATOM 1436 C C . PRO A 1 183 ? -6.571 -9.493 13.996 1.00 91.12 183 PRO A C 1
ATOM 1438 O O . PRO A 1 183 ? -6.868 -8.939 12.936 1.00 91.12 183 PRO A O 1
ATOM 1441 N N . VAL A 1 184 ? -6.510 -10.819 14.126 1.00 90.00 184 VAL A N 1
ATOM 1442 C CA . VAL A 1 184 ? -6.898 -11.753 13.065 1.00 90.00 184 VAL A CA 1
ATOM 1443 C C . VAL A 1 184 ? -8.364 -11.495 12.685 1.00 90.00 184 VAL A C 1
ATOM 1445 O O . VAL A 1 184 ? -9.219 -11.499 13.575 1.00 90.00 184 VAL A O 1
ATOM 1448 N N . PRO A 1 185 ? -8.696 -11.296 11.397 1.00 88.94 185 PRO A N 1
ATOM 1449 C CA . PRO A 1 185 ? -10.068 -11.058 10.970 1.00 88.94 185 PRO A CA 1
ATOM 1450 C C . PRO A 1 185 ? -10.816 -12.400 10.855 1.00 88.94 185 PRO A C 1
ATOM 1452 O O . PRO A 1 185 ? -11.019 -12.946 9.770 1.00 88.94 185 PRO A O 1
ATOM 1455 N N . SER A 1 186 ? -11.168 -12.972 12.009 1.00 86.12 186 SER A N 1
ATOM 1456 C CA . SER A 1 186 ? -11.761 -14.313 12.152 1.00 86.12 186 SER A CA 1
ATOM 1457 C C . SER A 1 186 ? -13.138 -14.476 11.508 1.00 86.12 186 SER A C 1
ATOM 1459 O O . SER A 1 186 ? -13.582 -15.596 11.290 1.00 86.12 186 SER A O 1
ATOM 1461 N N . ASP A 1 187 ? -13.815 -13.375 11.198 1.00 85.38 187 ASP A N 1
ATOM 1462 C CA . ASP A 1 187 ? -15.109 -13.345 10.520 1.00 85.38 187 ASP A CA 1
ATOM 1463 C C . ASP A 1 187 ? -15.007 -13.494 8.993 1.00 85.38 187 ASP A C 1
ATOM 1465 O O . ASP A 1 187 ? -16.001 -13.834 8.355 1.00 85.38 187 ASP A O 1
ATOM 1469 N N . ILE A 1 188 ? -13.829 -13.254 8.400 1.00 83.94 188 ILE A N 1
ATOM 1470 C CA . ILE A 1 188 ? -13.597 -13.415 6.948 1.00 83.94 188 ILE A CA 1
ATOM 1471 C C . ILE A 1 188 ? -12.600 -14.527 6.623 1.00 83.94 188 ILE A C 1
ATOM 1473 O O . ILE A 1 188 ? -12.591 -15.035 5.503 1.00 83.94 188 ILE A O 1
ATOM 1477 N N . LEU A 1 189 ? -11.748 -14.905 7.577 1.00 77.31 189 LEU A N 1
ATOM 1478 C CA . LEU A 1 189 ? -10.886 -16.067 7.425 1.00 77.31 189 LEU A CA 1
ATOM 1479 C C . LEU A 1 189 ? -11.666 -17.317 7.828 1.00 77.31 189 LEU A C 1
ATOM 1481 O O . LEU A 1 189 ? -12.331 -17.300 8.864 1.00 77.31 189 LEU A O 1
ATOM 1485 N N . PRO A 1 190 ? -11.576 -18.418 7.061 1.00 68.06 190 PRO A N 1
ATOM 1486 C CA . PRO A 1 190 ? -12.096 -19.683 7.546 1.00 68.06 190 PRO A CA 1
ATOM 1487 C C . PRO A 1 190 ? -11.404 -19.975 8.879 1.00 68.06 190 PRO A C 1
ATOM 1489 O O . PRO A 1 190 ? -10.172 -19.928 8.957 1.00 68.06 190 PRO A O 1
ATOM 1492 N N . LEU A 1 191 ? -12.187 -20.234 9.931 1.00 58.12 191 LEU A N 1
ATOM 1493 C CA . LEU A 1 191 ? -11.639 -20.716 11.192 1.00 58.12 191 LEU A CA 1
ATOM 1494 C C . LEU A 1 191 ? -10.777 -21.935 10.853 1.00 58.12 191 LEU A C 1
ATOM 1496 O O . LEU A 1 191 ? -11.281 -22.926 10.325 1.00 58.12 191 LEU A O 1
ATOM 1500 N N . LEU A 1 192 ? -9.467 -21.846 11.099 1.00 55.75 192 LEU A N 1
ATOM 1501 C CA . LEU A 1 192 ? -8.624 -23.034 11.152 1.00 55.75 192 LEU A CA 1
ATOM 1502 C C . LEU A 1 192 ? -9.265 -23.910 12.224 1.00 55.75 192 LEU A C 1
ATOM 1504 O O . LEU A 1 192 ? -9.250 -23.525 13.392 1.00 55.75 192 LEU A O 1
ATOM 1508 N N . ASN A 1 193 ? -9.937 -24.983 11.794 1.00 47.38 193 ASN A N 1
ATOM 1509 C CA . ASN A 1 193 ? -10.743 -25.852 12.646 1.00 47.38 193 ASN A CA 1
ATOM 1510 C C . ASN A 1 193 ? -10.062 -26.039 14.005 1.00 47.38 193 ASN A C 1
ATOM 1512 O O . ASN A 1 193 ? -8.926 -26.512 14.069 1.00 47.38 193 ASN A O 1
ATOM 1516 N N . ALA A 1 194 ? -10.781 -25.712 15.079 1.00 51.50 194 ALA A N 1
ATOM 1517 C CA . ALA A 1 194 ? -10.370 -25.951 16.463 1.00 51.50 194 ALA A CA 1
ATOM 1518 C C . ALA A 1 194 ? -10.180 -27.454 16.791 1.00 51.50 194 ALA A C 1
ATOM 1520 O O . ALA A 1 194 ? -9.842 -27.800 17.918 1.00 51.50 194 ALA A O 1
ATOM 1521 N N . ASP A 1 195 ? -10.344 -28.330 15.794 1.00 47.84 195 ASP A N 1
ATOM 1522 C CA . ASP A 1 195 ? -10.355 -29.785 15.898 1.00 47.84 195 ASP A CA 1
ATOM 1523 C C . ASP A 1 195 ? -9.149 -30.462 15.232 1.00 47.84 195 ASP A C 1
ATOM 1525 O O . ASP A 1 195 ? -9.231 -31.632 14.868 1.00 47.84 195 ASP A O 1
ATOM 1529 N N . LEU A 1 196 ? -8.009 -29.784 15.059 1.00 47.25 196 LEU A N 1
ATOM 1530 C CA . LEU A 1 196 ? -6.764 -30.539 14.896 1.00 47.25 196 LEU A CA 1
ATOM 1531 C C . LEU A 1 196 ? -6.386 -31.098 16.272 1.00 47.25 196 LEU A C 1
ATOM 1533 O O . LEU A 1 196 ? -6.018 -30.316 17.155 1.00 47.25 196 LEU A O 1
ATOM 1537 N N . PRO A 1 197 ? -6.435 -32.426 16.499 1.00 45.62 197 PRO A N 1
ATOM 1538 C CA . PRO A 1 197 ? -5.911 -32.982 17.727 1.00 45.62 197 PRO A CA 1
ATOM 1539 C C . PRO A 1 197 ? -4.409 -32.707 17.701 1.00 45.62 197 PRO A C 1
ATOM 1541 O O . PRO A 1 197 ? -3.666 -33.322 16.936 1.00 45.62 197 PRO A O 1
ATOM 1544 N N . VAL A 1 198 ? -3.948 -31.793 18.556 1.00 52.12 198 VAL A N 1
ATOM 1545 C CA . VAL A 1 198 ? -2.521 -31.473 18.765 1.00 52.12 198 VAL A CA 1
ATOM 1546 C C . VAL A 1 198 ? -1.688 -32.748 19.002 1.00 52.12 198 VAL A C 1
ATOM 1548 O O . VAL A 1 198 ? -0.487 -32.781 18.749 1.00 52.12 198 VAL A O 1
ATOM 1551 N N . GLN A 1 199 ? -2.336 -33.844 19.400 1.00 50.16 199 GLN A N 1
ATOM 1552 C CA . GLN A 1 199 ? -1.732 -35.156 19.596 1.00 50.16 199 GLN A CA 1
ATOM 1553 C C . GLN A 1 199 ? -1.253 -35.871 18.319 1.00 50.16 199 GLN A C 1
ATOM 1555 O O . GLN A 1 199 ? -0.417 -36.758 18.449 1.00 50.16 199 GLN A O 1
ATOM 1560 N N . GLN A 1 200 ? -1.700 -35.502 17.109 1.00 48.34 200 GLN A N 1
ATOM 1561 C CA . GLN A 1 200 ? -1.254 -36.166 15.867 1.00 48.34 200 GLN A CA 1
ATOM 1562 C C . GLN A 1 200 ? 0.013 -35.561 15.239 1.00 48.34 200 GLN A C 1
ATOM 1564 O O . GLN A 1 200 ? 0.681 -36.227 14.452 1.00 48.34 200 GLN A O 1
ATOM 1569 N N . ILE A 1 201 ? 0.396 -34.332 15.604 1.00 49.19 201 ILE A N 1
ATOM 1570 C CA . ILE A 1 201 ? 1.601 -33.682 15.052 1.00 49.19 201 ILE A CA 1
ATOM 1571 C C . ILE A 1 201 ? 2.882 -34.263 15.678 1.00 49.19 201 ILE A C 1
ATOM 1573 O O . ILE A 1 201 ? 3.913 -34.358 15.016 1.00 49.19 201 ILE A O 1
ATOM 1577 N N . PHE A 1 202 ? 2.813 -34.732 16.926 1.00 50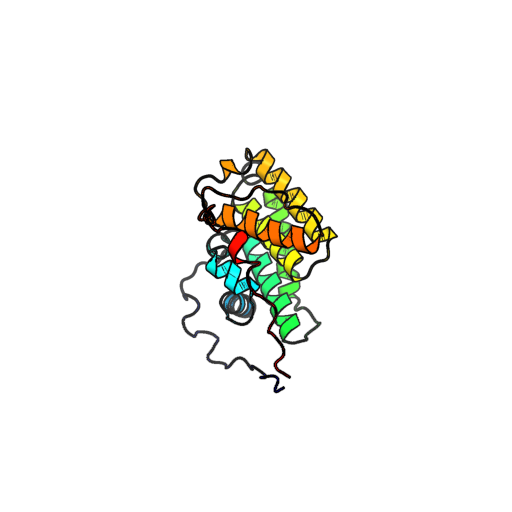.78 202 PHE A N 1
ATOM 1578 C CA . PHE A 1 202 ? 3.955 -35.302 17.651 1.00 50.78 202 PHE A CA 1
ATOM 1579 C C . PHE A 1 202 ? 4.083 -36.832 17.533 1.00 50.78 202 PHE A C 1
ATOM 1581 O O . PHE A 1 202 ? 4.958 -37.417 18.167 1.00 50.78 202 PHE A O 1
ATOM 1588 N N . SER A 1 203 ? 3.242 -37.504 16.736 1.00 46.78 203 SER A N 1
ATOM 1589 C CA . SER A 1 203 ? 3.266 -38.973 16.604 1.00 46.78 203 SER A CA 1
ATOM 1590 C C . SER A 1 203 ? 4.239 -39.505 15.546 1.00 46.78 203 SER A C 1
ATOM 1592 O O . SER A 1 203 ? 4.310 -40.718 15.350 1.00 46.78 203 SER A O 1
ATOM 1594 N N . LEU A 1 204 ? 4.991 -38.644 14.853 1.00 53.38 204 LEU A N 1
ATOM 1595 C CA . LEU A 1 204 ? 6.065 -39.102 13.972 1.00 53.38 204 LEU A CA 1
ATOM 1596 C C . LEU A 1 204 ? 7.212 -39.633 14.839 1.00 53.38 204 LEU A C 1
ATOM 1598 O O . LEU A 1 204 ? 8.110 -38.891 15.232 1.00 53.38 204 LEU A O 1
ATOM 1602 N N . GLN A 1 205 ? 7.161 -40.927 15.168 1.00 58.06 205 GLN A N 1
ATOM 1603 C CA . GLN A 1 205 ? 8.311 -41.616 15.739 1.00 58.06 205 GLN A CA 1
ATOM 1604 C C . GLN A 1 205 ? 9.511 -41.423 14.798 1.00 58.06 205 GLN A C 1
ATOM 1606 O O . GLN A 1 205 ? 9.357 -41.569 13.579 1.00 58.06 205 GLN A O 1
ATOM 1611 N N . PRO A 1 206 ? 10.705 -41.094 15.326 1.00 56.12 206 PRO A N 1
ATOM 1612 C CA . PRO A 1 206 ? 11.899 -41.027 14.500 1.00 56.12 206 PRO A CA 1
ATOM 1613 C C . PRO A 1 206 ? 12.124 -42.389 13.825 1.00 56.12 206 PRO A C 1
ATOM 1615 O O . PRO A 1 206 ? 11.843 -43.424 14.438 1.00 56.12 206 PRO A O 1
ATOM 1618 N N . PRO A 1 207 ? 12.615 -42.415 12.573 1.00 50.78 207 PRO A N 1
ATOM 1619 C CA . PRO A 1 207 ? 12.815 -43.659 11.848 1.00 50.78 207 PRO A CA 1
ATOM 1620 C C . PRO A 1 207 ? 13.762 -44.561 12.640 1.00 50.78 207 PRO A C 1
ATOM 1622 O O . PRO A 1 207 ? 14.900 -44.193 12.938 1.00 50.78 207 PRO A O 1
ATOM 1625 N N . THR A 1 208 ? 13.281 -45.747 13.005 1.00 59.78 208 THR A N 1
ATOM 1626 C CA . THR A 1 208 ? 14.102 -46.769 13.648 1.00 59.78 208 THR A CA 1
ATOM 1627 C C . THR A 1 208 ? 15.162 -47.229 12.658 1.00 59.78 208 THR A C 1
ATOM 1629 O O . THR A 1 208 ? 14.847 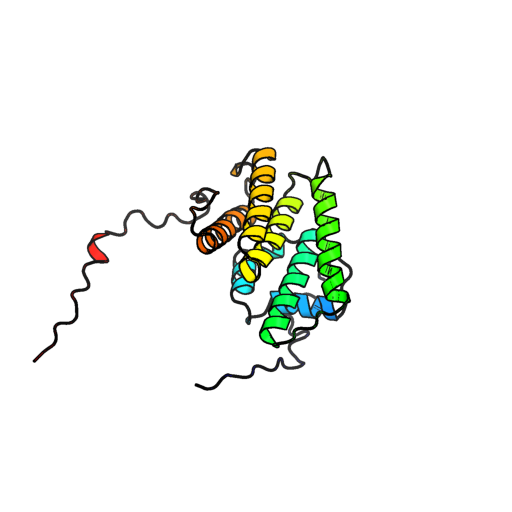-47.847 11.640 1.00 59.78 208 THR A O 1
ATOM 1632 N N . CYS A 1 209 ? 16.420 -46.916 12.958 1.00 45.62 209 CYS A N 1
ATOM 1633 C CA . CYS A 1 209 ? 17.567 -47.414 12.215 1.00 45.62 209 CYS A CA 1
ATOM 1634 C C . CYS A 1 209 ? 17.637 -48.939 12.394 1.00 45.62 209 CYS A C 1
ATOM 1636 O O . CYS A 1 209 ? 17.843 -49.428 13.508 1.00 45.62 209 CYS A O 1
ATOM 1638 N N . SER A 1 210 ? 17.401 -49.688 11.318 1.00 60.06 210 SER A N 1
ATOM 1639 C CA . SER A 1 210 ? 17.629 -51.133 11.281 1.00 60.06 210 SER A CA 1
ATOM 1640 C C . SER A 1 210 ? 19.140 -51.375 11.228 1.00 60.06 210 SER A C 1
ATOM 1642 O O . SER A 1 210 ? 19.827 -50.768 10.408 1.00 60.06 210 SER A O 1
ATOM 1644 N N . ARG A 1 211 ? 19.644 -52.207 12.146 1.00 52.50 211 ARG A N 1
ATOM 1645 C CA . ARG A 1 211 ? 21.029 -52.700 12.145 1.00 52.50 211 ARG A CA 1
ATOM 1646 C C . ARG A 1 211 ? 21.259 -53.713 11.036 1.00 52.50 211 ARG A C 1
ATOM 1648 O O . ARG A 1 211 ? 20.309 -54.480 10.764 1.00 52.50 211 ARG A O 1
#

Radius of gyration: 20.31 Å; Cα contacts (8 Å, |Δi|>4): 186; chains: 1; bounding box: 40×69×47 Å

pLDDT: mean 85.39, std 17.29, range [34.5, 98.5]

Foldseek 3Di:
DDDPPDDPDPCLLPVVLDDPPDDAQDDDDPLLSVLVSLLSDDPDPLSVVCVVLVLVVLQRHLLLSLLSSLLSQVVVCVVVVNDDDDPVSVVSNVVSVVSLVVQCPDPVNVLPSNNLSNLLSQLSSCLVPNALVSNVVSVVSNQVSCVVCPHLCSCPPPLSSSCSLVVSQVSSCVRNVHDRPDDDPPVNDPPPPPPPPPVVVPPPDDDPDDD

=== Feature glossary ===
Legend for the data blocks above and below:

— What the protein is —

Sequence gives the chain of amino acids in standard one-letter code (A=alanine, C=cysteine, …, Y=tyrosine), read N→C. It is the only feature that is directly encoded by the gene; all structural featur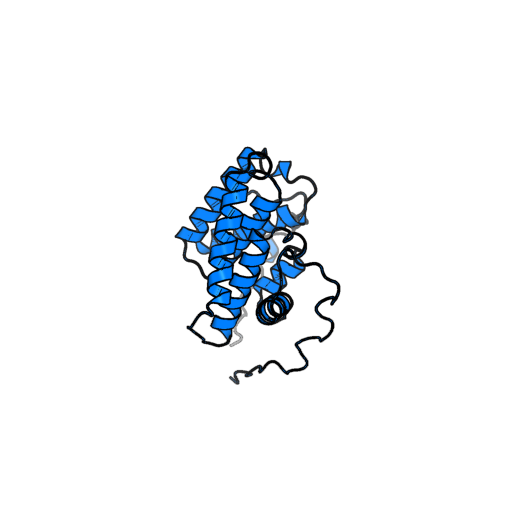es are derived from the folded form of this sequence.

The annotation block draws on four external resources. InterPro: which protein families and domains the sequence belongs to. GO: standardized terms for what the protein does, what process it participates in, and where in the cell it acts. CATH: which structural fold it has in the CATH hierarchy. Organism: the species of origin.

— Where its atoms are —

Atomic coordinates in PDBx/mmCIF format — the same representation the Protein Data Bank distributes. Each line of the _atom_site loop places one backbone atom in Cartesian space (units: ångströms, origin: arbitrary).

Six rendered views show the 3D structure from the faces of a cube — i.e. along ±x, ±y, ±z. Rendering representation is drawn randomly per protein from cartoon (secondary-structure ribbons), sticks (backbone bonds), or molecular surface; coloring is either N→C rainbow (blue at the N-terminus through red at the C-terminus) or one color per chain.

— Local backbone conformation —

DSSP 8-state secondary structure assigns each residue one of H (α-helix), G (3₁₀-helix), I (π-helix), E (extended β-strand), B (isolated β-bridge), T (hydrogen-bonded turn), S (bend), or '-' (coil). The assignment is computed from backbone hydrogen-bond geometry via the Kabsch–Sander algorithm.

P-SEA three-state annotation labels each residue as helix, strand, or coil based purely on the geometry of the Cα trace. It serves as a fallback when the full backbone (and thus DSSP) is unavailable.

φ (phi) and ψ (psi) are the two rotatable backbone dihedrals per residue: φ is the C(i-1)–N–Cα–C torsion, ψ is the N–Cα–C–N(i+1) torsion, both in degrees on (−180°, 180°]. α-helical residues cluster near (−60°, −45°); β-strand residues near (−120°, +130°). A Ramachandran plot is simply a scatter of (φ, ψ) for every residue.

— Global shape and packing —

Radius of gyration (Rg) is the root-mean-square distance of Cα atoms from their centroid — a single number for overall size and compactness. A globular domain of N residues has Rg ≈ 2.2·N^0.38 Å; an extended or disordered chain has a much larger Rg. The Cα contact count is the number of residue pairs whose Cα atoms are within 8 Å and are more than four positions apart in sequence — a standard proxy for tertiary packing density. The bounding box is the smallest axis-aligned box enclosing all Cα atoms.

Accessible surface area quantifies burial. A residue with SASA near zero is packed into the hydrophobic core; one with SASA >100 Å² sits on the surface. Computed here via the Shrake–Rupley numerical algorithm with a 1.4 Å probe.

The contact map is a binary N×N matrix image: pixel (i, j) is dark where Cα_i and Cα_j are within 8 Å and |i−j|>4. Because the |i−j|>4 filter removes local helical contacts, off-diagonal stripes parallel to the main diagonal indicate parallel β-sheets; stripes perpendicular to it indicate antiparallel β-sheets. The Ramachandran plot scatters every residue's (φ, ψ) pair against the sterically allowed regions. The PAE heatmap renders the predicted-aligned-error matrix.

— Structural neighborhood —

A 3Di character summarizes, for each residue, the relative orientation of the Cα frame of its nearest spatial neighbor. Because it encodes fold topology rather than chemistry, 3Di alignments detect remote structural similarity that sequence alignment misses.

Structural nearest neighbors (via Foldseek easy-search vs the PDB). Reported per hit: target PDB id, E-value, and alignment TM-score. A TM-score above ~0.5 is the conventional threshold for 'same fold'.

— Confidence and disorder —

For AlphaFold models, the B-factor field carries pLDDT — the model's own estimate of local accuracy on a 0–100 scale. Regions with pLDDT<50 should be treated as essentially unmodeled; they often correspond to intrinsically disordered segments.

B-factor (Debye–Waller factor) reflects atomic displacement in the crystal lattice. It is an experimental observable (units Å²), not a prediction; low values mean the atom is pinned down, high values mean it moves or is heterogeneous across the crystal.

Predicted Aligned Error (PAE) is an AlphaFold confidence matrix: entry (i, j) is the expected error in the position of residue j, in ångströms, when the prediction is superimposed on the true structure at residue i. Low PAE within a block of residues means that block is internally rigid and well-predicted; high PAE between two blocks means their relative placement is uncertain even if each block individually is confident.